Protein 5VG0 (pdb70)

Organism: Jonesia denitrificans (strain ATCC 14870 / DSM 20603 / BCRC 15368 / CIP 55.134 / JCM 11481 / NBRC 15587 / NCTC 10816 / Prevot 55134) (NCBI:txid471856)

Foldseek 3Di:
DKAWPVVHFQLNCQLVVNFPDHQPPSVVPVQPLKDFPDDQAQSNPPVNRCVSRDPVGPRDAAEDAQKDKIKMAHPDFAQFAWKFKAKQRHTQDIDGSPRGTDDRIDIDIHHRHDAAWIKMWIWTGHDPDRMIHITIHIYGYD/DKAWPVVHFQLNCQLVVNFPDHQPPSNVPVQPLKDFPDDDAQSNPPVVRCSSRDPVGPGDAAEDAQKDKIKMAHPDFAQFAKKWKDKQRHTQDIDGPPRHGDDRIDIDIGHRHDAAWIKIWIWTGHPPDRMTGITIHTYGYD

Secondary structure (DSSP, 8-state):
-EEEEETTPHHHHHHTT-SSS--GGGGG-GGG-EEETT--STTTT-GGGGGGG-TTS----EEE-SSEEEEEEESS---EEEEEEEETTEEEEEEE-TTPPPPSEEEEEE--PPSEEEEEEEEEEETTSSEEEEEEEEEEE-/-EEEEETTPHHHHHHTT-SSS--GGGGG-GGG-EEETT--STTTT-GGGGGGG-TTS----EEE-SSEEEEEEESS---EEEEEEEETTEEEEEEE-TTPPPPSEEEEEE--PPSEEEEEEEEEEETTSSEEEEEEEEEEE-

Nearest PDB structures (foldseek):
  5vg1-assembly2_B  TM=1.002E+00  e=7.130E-29  Jonesia denitrificans DSM 20603
  8rry-assembly1_A  TM=9.159E-01  e=6.021E-16  Serratia marcescens
  2ben-assembly2_B  TM=9.085E-01  e=2.263E-15  Serratia marcescens
  5l2v-assembly2_B  TM=8.842E-01  e=5.688E-14  Listeria monocytogenes 10403S
  2yox-assembly1_A  TM=8.668E-01  e=6.385E-12  Bacillus amyloliquefaciens

InterPro domains:
  IPR001223 Glycoside hydrolase family 18, catalytic domain [PF00704] (285-636)
  IPR001223 Glycoside hydrolase family 18, catalytic domain [PS51910] (284-651)
  IPR001579 Glycosyl hydrolase family 18, active site [PS01095] (418-426)
  IPR003610 Carbohydrate binding module family 5/12 [PF02839] (204-241)
  IPR003610 Carbohydrate binding module family 5/12 [SM00495] (202-247)
  IPR004302 Cellulose/chitin-binding protein, N-terminal [PF03067] (32-170)
  IPR011583 Chitinase II/V-like, catalytic domain [SM00636] (284-636)
  IPR014756 Immunoglobulin E-set [SSF81296] (32-173)
  IPR017853 Glycoside hydrolase superfamily [SSF51445] (282-645)
  IPR029070 Chitinase insertion domain superfamily [G3DSA:3.10.50.10] (559-620)
  IPR029070 Chitinase insertion domain superfamily [SSF54556] (548-607)
  IPR036573 Carbohydrate-binding module superfamily 5/12 [SSF51055] (195-250)
  IPR050314 Glycosyl hydrolase family 18 [PTHR11177] (283-640)

Structure (mmCIF, N/CA/C/O backbone):
data_5VG0
#
_entry.id   5VG0
#
_cell.length_a   32.040
_cell.length_b   75.560
_cell.length_c   120.360
_cell.angle_alpha   90.00
_cell.angle_beta   90.00
_cell.angle_gamma   90.00
#
_symmetry.space_group_name_H-M   'P 21 21 21'
#
loop_
_entity.id
_entity.type
_entity.pdbx_description
1 polymer Chitinase
2 non-polymer 'COPPER (II) ION'
3 non-polymer 'PEROXIDE ION'
4 water water
#
loop_
_atom_site.group_PDB
_atom_site.id
_atom_site.type_symbol
_atom_site.label_atom_id
_atom_site.label_alt_id
_atom_site.label_comp_id
_atom_site.label_asym_id
_atom_site.label_entity_id
_atom_site.label_seq_id
_atom_site.pdbx_PDB_ins_code
_atom_site.Cartn_x
_atom_site.Cartn_y
_atom_site.Cartn_z
_atom_site.occupancy
_atom_site.B_iso_or_equiv
_atom_site.auth_seq_id
_atom_site.auth_comp_id
_atom_site.auth_asym_id
_atom_site.auth_atom_id
_atom_site.pdbx_PDB_model_num
ATOM 1 N N . HIS A 1 1 ? -9.114 -16.655 16.538 1.00 11.05 32 HIS A N 1
ATOM 2 C CA . HIS A 1 1 ? -8.373 -16.889 15.302 1.00 9.92 32 HIS A CA 1
ATOM 3 C C . HIS A 1 1 ? -8.403 -15.651 14.429 1.00 9.00 32 HIS A C 1
ATOM 4 O O . HIS A 1 1 ? -9.443 -15.002 14.290 1.00 9.79 32 HIS A O 1
ATOM 18 N N . GLY A 1 2 ? -7.264 -15.320 13.840 1.00 8.84 33 GLY A N 1
ATOM 19 C CA . GLY A 1 2 ? -7.157 -14.156 12.981 1.00 9.17 33 GLY A CA 1
ATOM 20 C C . GLY A 1 2 ? -5.706 -13.884 12.682 1.00 8.32 33 GLY A C 1
ATOM 21 O O . GLY A 1 2 ? -4.805 -14.478 13.278 1.00 9.65 33 GLY A O 1
ATOM 26 N N . TRP A 1 3 ? -5.478 -12.981 11.739 1.00 7.92 34 TRP A N 1
ATOM 27 C CA . TRP A 1 3 ? -4.115 -12.665 11.324 1.00 8.10 34 TRP A CA 1
ATOM 28 C C . TRP A 1 3 ? -4.062 -11.254 10.746 1.00 7.78 34 TRP A C 1
ATOM 29 O O . TRP A 1 3 ? -5.084 -10.658 10.404 1.00 8.69 34 TRP A O 1
ATOM 52 N N . VAL A 1 4 ? -2.846 -10.741 10.626 1.00 7.63 35 VAL A N 1
ATOM 53 C CA . VAL A 1 4 ? -2.598 -9.410 10.091 1.00 7.94 35 VAL A CA 1
ATOM 54 C C . VAL A 1 4 ? -2.435 -9.504 8.583 1.00 7.83 35 VAL A C 1
ATOM 55 O O . VAL A 1 4 ? -1.555 -10.214 8.080 1.00 8.74 35 VAL A O 1
ATOM 69 N N . THR A 1 5 ? -3.271 -8.776 7.862 1.00 8.64 36 THR A N 1
ATOM 70 C CA . THR A 1 5 ? -3.279 -8.830 6.410 1.00 9.04 36 THR A CA 1
ATOM 71 C C . THR A 1 5 ? -2.534 -7.675 5.752 1.00 9.49 36 THR A C 1
ATOM 72 O O . THR A 1 5 ? -2.125 -7.812 4.602 1.00 11.46 36 THR A O 1
ATOM 85 N N . ASP A 1 6 ? -2.352 -6.547 6.430 1.00 9.66 37 ASP A N 1
ATOM 86 C CA A ASP A 1 6 ? -1.710 -5.388 5.836 0.80 10.67 37 ASP A CA 1
ATOM 87 C CA B ASP A 1 6 ? -1.746 -5.356 5.836 0.20 10.80 37 ASP A CA 1
ATOM 88 C C . ASP A 1 6 ? -1.085 -4.541 6.948 1.00 10.83 37 ASP A C 1
ATOM 89 O O . ASP A 1 6 ? -1.754 -4.171 7.885 1.00 12.37 37 ASP A O 1
ATOM 106 N N . PRO A 1 7 ? 0.231 -4.270 6.877 1.00 10.27 38 PRO A N 1
ATOM 107 C CA . PRO A 1 7 ? 1.201 -4.911 5.992 1.00 10.05 38 PRO A CA 1
ATOM 108 C C . PRO A 1 7 ? 1.160 -6.412 6.249 1.00 9.06 38 PRO A C 1
ATOM 109 O O . PRO A 1 7 ? 0.903 -6.844 7.367 1.00 10.42 38 PRO A O 1
ATOM 120 N N . PRO A 1 8 ? 1.398 -7.226 5.229 1.00 9.16 39 PRO A N 1
ATOM 121 C CA . PRO A 1 8 ? 1.165 -8.663 5.406 1.00 9.25 39 PRO A CA 1
ATOM 122 C C . PRO A 1 8 ? 2.121 -9.295 6.397 1.00 8.68 39 PRO A C 1
ATOM 123 O O . PRO A 1 8 ? 3.333 -9.087 6.352 1.00 10.19 39 PRO A O 1
ATOM 134 N N . SER A 1 9 ? 1.561 -10.119 7.275 1.00 7.64 40 SER A N 1
ATOM 135 C CA . SER A 1 9 ? 2.345 -10.955 8.157 1.00 7.24 40 SER A CA 1
ATOM 136 C C . SER A 1 9 ? 3.004 -12.100 7.382 1.00 6.94 40 SER A C 1
ATOM 137 O O . SER A 1 9 ? 2.641 -12.429 6.251 1.00 7.59 40 SER A O 1
ATOM 147 N N . ARG A 1 10 ? 3.959 -12.753 8.043 1.00 6.77 41 ARG A N 1
ATOM 148 C CA . ARG A 1 10 ? 4.597 -13.925 7.458 1.00 6.54 41 ARG A CA 1
ATOM 149 C C . ARG A 1 10 ? 3.559 -14.975 7.070 1.00 6.72 41 ARG A C 1
ATOM 150 O O . ARG A 1 10 ? 3.614 -15.526 5.966 1.00 7.90 41 ARG A O 1
ATOM 177 N N . GLN A 1 11 ? 2.588 -15.236 7.940 1.00 7.01 42 GLN A N 1
ATOM 178 C CA . GLN A 1 11 ? 1.574 -16.229 7.608 1.00 7.34 42 GLN A CA 1
ATOM 179 C C . GLN A 1 11 ? 0.694 -15.766 6.453 1.00 7.81 42 GLN A C 1
ATOM 180 O O . GLN A 1 11 ? 0.268 -16.589 5.641 1.00 8.49 42 GLN A O 1
ATOM 197 N N . ALA A 1 12 ? 0.396 -14.461 6.372 1.00 7.55 43 ALA A N 1
ATOM 198 C CA . ALA A 1 12 ? -0.373 -13.948 5.238 1.00 8.11 43 ALA A CA 1
ATOM 199 C C . ALA A 1 12 ? 0.346 -14.169 3.918 1.00 8.28 43 ALA A C 1
ATOM 200 O O . ALA A 1 12 ? -0.277 -14.526 2.912 1.00 9.68 43 ALA A O 1
ATOM 208 N N . LEU A 1 13 ? 1.658 -13.962 3.901 1.00 7.81 44 LEU A N 1
ATOM 209 C CA . LEU A 1 13 ? 2.432 -14.133 2.678 1.00 8.26 44 LEU A CA 1
ATOM 210 C C . LEU A 1 13 ? 2.461 -15.588 2.259 1.00 8.33 44 LEU A C 1
ATOM 211 O O . LEU A 1 13 ? 2.373 -15.902 1.066 1.00 10.36 44 LEU A O 1
ATOM 228 N N . CYS A 1 14 ? 2.575 -16.495 3.219 1.00 8.32 45 CYS A N 1
ATOM 229 C CA . CYS A 1 14 ? 2.478 -17.912 2.911 1.00 8.79 45 CYS A CA 1
ATOM 230 C C . CYS A 1 14 ? 1.115 -18.229 2.287 1.00 9.87 45 CYS A C 1
ATOM 231 O O . CYS A 1 14 ? 1.029 -18.915 1.263 1.00 11.24 45 CYS A O 1
ATOM 239 N N . ALA A 1 15 ? 0.037 -17.759 2.914 1.00 9.08 46 ALA A N 1
ATOM 240 C CA . ALA A 1 15 ? -1.314 -18.105 2.486 1.00 10.49 46 ALA A CA 1
ATOM 241 C C . ALA A 1 15 ? -1.657 -17.488 1.138 1.00 10.60 46 ALA A C 1
ATOM 242 O O . ALA A 1 15 ? -2.507 -18.015 0.417 1.00 12.64 46 ALA A O 1
ATOM 250 N N . SER A 1 16 ? -1.051 -16.372 0.789 1.00 10.81 47 SER A N 1
ATOM 251 C CA A SER A 1 16 ? -1.297 -15.694 -0.472 0.61 12.04 47 SER A CA 1
ATOM 252 C CA B SER A 1 16 ? -1.337 -15.734 -0.485 0.39 12.39 47 SER A CA 1
ATOM 253 C C . SER A 1 16 ? -0.406 -16.198 -1.595 1.00 12.68 47 SER A C 1
ATOM 254 O O . SER A 1 16 ? -0.523 -15.715 -2.724 1.00 15.50 47 SER A O 1
ATOM 269 N N . GLY A 1 17 ? 0.489 -17.141 -1.320 1.00 12.41 48 GLY A N 1
ATOM 270 C CA . GLY A 1 17 ? 1.397 -17.643 -2.333 1.00 13.83 48 GLY A CA 1
ATOM 271 C C . GLY A 1 17 ? 2.481 -16.666 -2.712 1.00 13.39 48 GLY A C 1
ATOM 272 O O . GLY A 1 17 ? 3.042 -16.761 -3.800 1.00 17.17 48 GLY A O 1
ATOM 277 N N . GLU A 1 18 ? 2.795 -15.723 -1.833 1.00 12.23 49 GLU A N 1
ATOM 278 C CA A GLU A 1 18 ? 3.779 -14.694 -2.125 0.68 13.01 49 GLU A CA 1
ATOM 279 C CA B GLU A 1 18 ? 3.784 -14.705 -2.143 0.32 14.23 49 GLU A CA 1
ATOM 280 C C . GLU A 1 18 ? 5.197 -15.102 -1.746 1.00 13.97 49 GLU A C 1
ATOM 281 O O . GLU A 1 18 ? 6.153 -14.489 -2.232 1.00 18.40 49 GLU A O 1
ATOM 304 N N . THR A 1 19 ? 5.369 -16.146 -0.957 1.00 11.83 50 THR A N 1
ATOM 305 C CA . THR A 1 19 ? 6.706 -16.637 -0.673 1.00 11.75 50 THR A CA 1
ATOM 306 C C . THR A 1 19 ? 7.180 -17.532 -1.808 1.00 13.14 50 THR A C 1
ATOM 307 O O . THR A 1 19 ? 6.384 -18.133 -2.525 1.00 16.22 50 THR A O 1
ATOM 320 N N . SER A 1 20 ? 8.488 -17.623 -1.947 1.00 12.93 51 SER A N 1
ATOM 321 C CA . SER A 1 20 ? 9.124 -18.462 -2.954 1.00 14.33 51 SER A CA 1
ATOM 322 C C . SER A 1 20 ? 9.473 -19.844 -2.431 1.00 16.68 51 SER A C 1
ATOM 323 O O . SER A 1 20 ? 10.124 -20.623 -3.126 1.00 22.78 51 SER A O 1
ATOM 333 N N . PHE A 1 21 ? 9.092 -20.146 -1.216 1.00 14.35 52 PHE A N 1
ATOM 334 C CA . PHE A 1 21 ? 9.327 -21.417 -0.575 1.00 14.57 52 PHE A CA 1
ATOM 335 C C . PHE A 1 21 ? 8.003 -21.908 -0.015 1.00 15.20 52 PHE A C 1
ATOM 336 O O . PHE A 1 21 ? 7.083 -21.127 0.248 1.00 15.23 52 PHE A O 1
ATOM 354 N N . ASP A 1 22 ? 7.910 -23.217 0.149 1.00 16.89 53 ASP A N 1
ATOM 355 C CA A ASP A 1 22 ? 6.715 -23.840 0.703 0.67 17.98 53 ASP A CA 1
ATOM 356 C CA B ASP A 1 22 ? 6.716 -23.831 0.706 0.33 18.17 53 ASP A CA 1
ATOM 357 C C . ASP A 1 22 ? 6.711 -23.630 2.212 1.00 17.00 53 ASP A C 1
ATOM 358 O O . ASP A 1 22 ? 7.689 -23.940 2.893 1.00 18.89 53 ASP A O 1
ATOM 375 N N . CYS A 1 23 ? 5.627 -23.083 2.726 1.00 13.90 54 CYS A N 1
ATOM 376 C CA . CYS A 1 23 ? 5.514 -22.876 4.160 1.00 13.32 54 CYS A CA 1
ATOM 377 C C . CYS A 1 23 ? 4.882 -24.046 4.887 1.00 13.76 54 CYS A C 1
ATOM 378 O O . CYS A 1 23 ? 4.861 -24.037 6.115 1.00 16.21 54 CYS A O 1
ATOM 386 N N . GLY A 1 24 ? 4.354 -25.034 4.176 1.00 14.41 55 GLY A N 1
ATOM 387 C CA . GLY A 1 24 ? 3.666 -26.114 4.835 1.00 14.56 55 GLY A CA 1
ATOM 388 C C . GLY A 1 24 ? 2.272 -25.752 5.303 1.00 13.51 55 GLY A C 1
ATOM 389 O O . GLY A 1 24 ? 1.560 -24.974 4.656 1.00 15.04 55 GLY A O 1
ATOM 394 N N . GLN A 1 25 ? 1.902 -26.300 6.458 1.00 14.31 56 GLN A N 1
ATOM 395 C CA A GLN A 1 25 ? 0.526 -26.251 6.953 0.45 14.69 56 GLN A CA 1
ATOM 396 C CA B GLN A 1 25 ? 0.508 -26.246 6.874 0.55 14.68 56 GLN A CA 1
ATOM 397 C C . GLN A 1 25 ? 0.015 -24.822 7.097 1.00 13.20 56 GLN A C 1
ATOM 398 O O . GLN A 1 25 ? -1.169 -24.551 6.871 1.00 13.94 56 GLN A O 1
ATOM 425 N N . ILE A 1 26 ? 0.884 -23.902 7.512 1.00 11.63 57 ILE A N 1
ATOM 426 C CA . ILE A 1 26 ? 0.431 -22.541 7.791 1.00 11.10 57 ILE A CA 1
ATOM 427 C C . ILE A 1 26 ? -0.228 -21.899 6.584 1.00 10.32 57 ILE A C 1
ATOM 428 O O . ILE A 1 26 ? -1.104 -21.047 6.732 1.00 11.38 57 ILE A O 1
ATOM 445 N N . SER A 1 27 ? 0.183 -22.277 5.376 1.00 10.31 58 SER A N 1
ATOM 446 C CA . SER A 1 27 ? -0.378 -21.660 4.187 1.00 10.58 58 SER A CA 1
ATOM 447 C C . SER A 1 27 ? -1.863 -21.903 4.063 1.00 10.87 58 SER A C 1
ATOM 448 O O . SER A 1 27 ? -2.545 -21.132 3.389 1.00 12.81 58 SER A O 1
ATOM 456 N N . TYR A 1 28 ? -2.374 -22.955 4.691 1.00 10.82 59 TYR A N 1
ATOM 457 C CA . TYR A 1 28 ? -3.781 -23.300 4.632 1.00 11.87 59 TYR A CA 1
ATOM 458 C C . TYR A 1 28 ? -4.587 -22.749 5.789 1.00 12.86 59 TYR A C 1
ATOM 459 O O . TYR A 1 28 ? -5.818 -22.830 5.750 1.00 14.43 59 TYR A O 1
ATOM 479 N N . GLU A 1 29 ? -3.942 -22.210 6.822 1.00 11.92 60 GLU A N 1
ATOM 480 C CA . GLU A 1 29 ? -4.659 -21.711 7.992 1.00 12.38 60 GLU A CA 1
ATOM 481 C C . GLU A 1 29 ? -3.859 -20.599 8.661 1.00 10.90 60 GLU A C 1
ATOM 482 O O . GLU A 1 29 ? -3.410 -20.718 9.810 1.00 11.27 60 GLU A O 1
ATOM 495 N N . PRO A 1 30 ? -3.707 -19.468 7.978 1.00 9.67 61 PRO A N 1
ATOM 496 C CA . PRO A 1 30 ? -2.935 -18.361 8.544 1.00 9.28 61 PRO A CA 1
ATOM 497 C C . PRO A 1 30 ? -3.503 -17.820 9.835 1.00 8.56 61 PRO A C 1
ATOM 498 O O . PRO A 1 30 ? -2.758 -17.190 10.587 1.00 9.10 61 PRO A O 1
ATOM 509 N N . GLN A 1 31 ? -4.787 -18.059 10.100 1.00 8.66 62 GLN A N 1
ATOM 510 C CA . GLN A 1 31 ? -5.485 -17.551 11.265 1.00 8.73 62 GLN A CA 1
ATOM 511 C C . GLN A 1 31 ? -5.129 -18.290 12.548 1.00 8.31 62 GLN A C 1
ATOM 512 O O . GLN A 1 31 ? -5.594 -17.877 13.610 1.00 9.72 62 GLN A O 1
ATOM 529 N N . SER A 1 32 ? -4.336 -19.366 12.476 1.00 8.74 63 SER A N 1
ATOM 530 C CA . SER A 1 32 ? -4.269 -20.343 13.554 1.00 9.25 63 SER A CA 1
ATOM 531 C C . SER A 1 32 ? -2.990 -20.296 14.383 1.00 8.76 63 SER A C 1
ATOM 532 O O . SER A 1 32 ? -2.705 -21.273 15.083 1.00 10.45 63 SER A O 1
ATOM 542 N N . VAL A 1 33 ? -2.231 -19.199 14.357 1.00 8.37 64 VAL A N 1
ATOM 543 C CA . VAL A 1 33 ? -0.959 -19.171 15.073 1.00 8.00 64 VAL A CA 1
ATOM 544 C C . VAL A 1 33 ? -1.213 -18.804 16.529 1.00 8.60 64 VAL A C 1
ATOM 545 O O . VAL A 1 33 ? -0.987 -17.675 16.971 1.00 9.61 64 VAL A O 1
ATOM 559 N N . GLU A 1 34 ? -1.676 -19.799 17.263 1.00 10.18 65 GLU A N 1
ATOM 560 C CA . GLU A 1 34 ? -2.124 -19.693 18.637 1.00 10.46 65 GLU A CA 1
ATOM 561 C C . GLU A 1 34 ? -1.116 -20.399 19.528 1.00 10.24 65 GLU A C 1
ATOM 562 O O . GLU A 1 34 ? -0.685 -21.513 19.222 1.00 12.59 65 GLU A O 1
ATOM 575 N N . ALA A 1 35 ? -0.752 -19.776 20.641 1.00 9.90 66 ALA A N 1
ATOM 576 C CA . ALA A 1 35 ? 0.163 -20.396 21.590 1.00 10.24 66 ALA A CA 1
ATOM 577 C C . ALA A 1 35 ? -0.028 -19.720 22.934 1.00 9.81 66 ALA A C 1
ATOM 578 O O . ALA A 1 35 ? -0.656 -18.667 23.023 1.00 10.19 66 ALA A O 1
ATOM 586 N N . PRO A 1 36 ? 0.527 -20.280 23.998 1.00 10.64 67 PRO A N 1
ATOM 587 C CA . PRO A 1 36 ? 0.357 -19.640 25.302 1.00 10.74 67 PRO A CA 1
ATOM 588 C C . PRO A 1 36 ? 0.877 -18.214 25.311 1.00 9.81 67 PRO A C 1
ATOM 589 O O . PRO A 1 36 ? 1.831 -17.860 24.616 1.00 10.69 67 PRO A O 1
ATOM 600 N N . LYS A 1 37 ? 0.247 -17.399 26.154 1.00 9.52 68 LYS A N 1
ATOM 601 C CA . LYS A 1 37 ? 0.674 -16.031 26.386 1.00 8.91 68 LYS A CA 1
ATOM 602 C C . LYS A 1 37 ? 2.125 -15.972 26.832 1.00 9.54 68 LYS A C 1
ATOM 603 O O . LYS A 1 37 ? 2.635 -16.871 27.504 1.00 10.52 68 LYS A O 1
ATOM 626 N N . GLY A 1 38 ? 2.790 -14.883 26.487 1.00 10.05 69 GLY A N 1
ATOM 627 C CA . GLY A 1 38 ? 4.089 -14.560 27.040 1.00 11.20 69 GLY A CA 1
ATOM 628 C C . GLY A 1 38 ? 5.263 -14.712 26.110 1.00 12.29 69 GLY A C 1
ATOM 629 O O . GLY A 1 38 ? 6.368 -14.343 26.507 1.00 14.65 69 GLY A O 1
ATOM 634 N N . ALA A 1 39 ? 5.084 -15.218 24.904 1.00 11.79 70 ALA A N 1
ATOM 635 C CA . ALA A 1 39 ? 6.201 -15.425 23.996 1.00 12.01 70 ALA A CA 1
ATOM 636 C C . ALA A 1 39 ? 6.479 -14.183 23.161 1.00 10.73 70 ALA A C 1
ATOM 637 O O . ALA A 1 39 ? 5.629 -13.317 22.996 1.00 11.56 70 ALA A O 1
ATOM 645 N N . THR A 1 40 ? 7.688 -14.113 22.609 1.00 12.18 71 THR A N 1
ATOM 646 C CA . THR A 1 40 ? 8.059 -13.015 21.717 1.00 13.54 71 THR A CA 1
ATOM 647 C C . THR A 1 40 ? 8.600 -13.526 20.393 1.00 13.37 71 THR A C 1
ATOM 648 O O . THR A 1 40 ? 9.379 -12.841 19.742 1.00 16.65 71 THR A O 1
ATOM 661 N N . THR A 1 41 ? 8.187 -14.712 19.976 1.00 12.12 72 THR A N 1
ATOM 662 C CA . THR A 1 41 ? 8.581 -15.283 18.700 1.00 11.31 72 THR A CA 1
ATOM 663 C C . THR A 1 41 ? 7.410 -15.240 17.725 1.00 9.85 72 THR A C 1
ATOM 664 O O . THR A 1 41 ? 6.244 -15.143 18.117 1.00 11.17 72 THR A O 1
ATOM 677 N N . CYS A 1 42 ? 7.744 -15.375 16.442 1.00 9.54 73 CYS A N 1
ATOM 678 C CA . CYS A 1 42 ? 6.759 -15.249 15.378 1.00 9.17 73 CYS A CA 1
ATOM 679 C C . CYS A 1 42 ? 5.771 -16.404 15.345 1.00 9.70 73 CYS A C 1
ATOM 680 O O . CYS A 1 42 ? 4.640 -16.223 14.884 1.00 11.21 73 CYS A O 1
ATOM 688 N N . SER A 1 43 ? 6.159 -17.589 15.814 1.00 9.68 74 SER A N 1
ATOM 689 C CA . SER A 1 43 ? 5.251 -18.726 15.916 1.00 10.66 74 SER A CA 1
ATOM 690 C C . SER A 1 43 ? 4.607 -18.841 17.286 1.00 10.82 74 SER A C 1
ATOM 691 O O . SER A 1 43 ? 3.772 -19.731 17.493 1.00 11.91 74 SER A O 1
ATOM 701 N N . GLY A 1 44 ? 5.022 -18.010 18.242 1.00 10.61 75 GLY A N 1
ATOM 702 C CA . GLY A 1 44 ? 4.623 -18.166 19.619 1.00 11.49 75 GLY A CA 1
ATOM 703 C C . GLY A 1 44 ? 5.143 -19.423 20.277 1.00 12.73 75 GLY A C 1
ATOM 704 O O . GLY A 1 44 ? 4.765 -19.706 21.419 1.00 15.31 75 GLY A O 1
ATOM 709 N N . GLY A 1 45 ? 5.989 -20.191 19.595 1.00 13.75 76 GLY A N 1
ATOM 710 C CA . GLY A 1 45 ? 6.363 -21.510 20.055 1.00 15.84 76 GLY A CA 1
ATOM 711 C C . GLY A 1 45 ? 5.421 -22.619 19.645 1.00 17.54 76 GLY A C 1
ATOM 712 O O . GLY A 1 45 ? 5.586 -23.753 20.114 1.00 21.30 76 GLY A O 1
ATOM 717 N N . ASN A 1 46 ? 4.442 -22.339 18.790 1.00 16.30 77 ASN A N 1
ATOM 718 C CA . ASN A 1 46 ? 3.589 -23.384 18.238 1.00 16.75 77 ASN A CA 1
ATOM 719 C C . ASN A 1 46 ? 4.409 -24.196 17.242 1.00 18.23 77 ASN A C 1
ATOM 720 O O . ASN A 1 46 ? 4.795 -23.694 16.186 1.00 17.84 77 ASN A O 1
ATOM 734 N N . GLU A 1 47 ? 4.692 -25.451 17.585 1.00 21.85 78 GLU A N 1
ATOM 735 C CA . GLU A 1 47 ? 5.657 -26.234 16.823 1.00 24.99 78 GLU A CA 1
ATOM 736 C C . GLU A 1 47 ? 5.184 -26.519 15.403 1.00 22.29 78 GLU A C 1
ATOM 737 O O . GLU A 1 47 ? 6.014 -26.739 14.514 1.00 23.65 78 GLU A O 1
ATOM 750 N N . ALA A 1 48 ? 3.873 -26.536 15.162 1.00 19.80 79 ALA A N 1
ATOM 751 C CA . ALA A 1 48 ? 3.369 -26.801 13.819 1.00 19.03 79 ALA A CA 1
ATOM 752 C C . ALA A 1 48 ? 3.785 -25.721 12.841 1.00 17.85 79 ALA A C 1
ATOM 753 O O . ALA A 1 48 ? 3.824 -25.971 11.629 1.00 19.47 79 ALA A O 1
ATOM 761 N N . PHE A 1 49 ? 4.099 -24.531 13.347 1.00 15.26 80 PHE A N 1
ATOM 762 C CA . PHE A 1 49 ? 4.350 -23.353 12.530 1.00 14.09 80 PHE A CA 1
ATOM 763 C C . PHE A 1 49 ? 5.759 -22.797 12.751 1.00 13.68 80 PHE A C 1
ATOM 764 O O . PHE A 1 49 ? 6.006 -21.599 12.584 1.00 14.00 80 PHE A O 1
ATOM 782 N N . ALA A 1 50 ? 6.716 -23.682 13.049 1.00 14.67 81 ALA A N 1
ATOM 783 C CA . ALA A 1 50 ? 8.088 -23.265 13.321 1.00 15.13 81 ALA A CA 1
ATOM 784 C C . ALA A 1 50 ? 8.732 -22.539 12.144 1.00 13.08 81 ALA A C 1
ATOM 785 O O . ALA A 1 50 ? 9.667 -21.763 12.353 1.00 13.17 81 ALA A O 1
ATOM 793 N N . ILE A 1 51 ? 8.270 -22.771 10.916 1.00 12.52 82 ILE A N 1
ATOM 794 C CA . ILE A 1 51 ? 8.840 -22.069 9.772 1.00 12.04 82 ILE A CA 1
ATOM 795 C C . ILE A 1 51 ? 8.758 -20.561 9.952 1.00 10.82 82 ILE A C 1
ATOM 796 O O . ILE A 1 51 ? 9.598 -19.823 9.429 1.00 11.14 82 ILE A O 1
ATOM 813 N N . LEU A 1 52 ? 7.741 -20.071 10.675 1.00 9.59 83 LEU A N 1
ATOM 814 C CA . LEU A 1 52 ? 7.578 -18.633 10.845 1.00 9.09 83 LEU A CA 1
ATOM 815 C C . LEU A 1 52 ? 8.721 -18.007 11.620 1.00 9.28 83 LEU A C 1
ATOM 816 O O . LEU A 1 52 ? 8.877 -16.785 11.573 1.00 10.63 83 LEU A O 1
ATOM 833 N N . ASP A 1 53 ? 9.494 -18.804 12.357 1.00 9.80 84 ASP A N 1
ATOM 834 C CA . ASP A 1 53 ? 10.642 -18.316 13.107 1.00 11.33 84 ASP A CA 1
ATOM 835 C C . ASP A 1 53 ? 11.943 -18.378 12.322 1.00 12.24 84 ASP A C 1
ATOM 836 O O . ASP A 1 53 ? 12.968 -17.934 12.838 1.00 14.86 84 ASP A O 1
ATOM 846 N N . ASP A 1 54 ? 11.937 -18.919 11.111 1.00 11.41 85 ASP A N 1
ATOM 847 C CA . ASP A 1 54 ? 13.169 -19.194 10.378 1.00 12.37 85 ASP A CA 1
ATOM 848 C C . ASP A 1 54 ? 13.566 -17.956 9.586 1.00 11.90 85 ASP A C 1
ATOM 849 O O . ASP A 1 54 ? 13.054 -17.709 8.490 1.00 13.24 85 ASP A O 1
ATOM 859 N N . ASN A 1 55 ? 14.508 -17.191 10.119 1.00 12.24 86 ASN A N 1
ATOM 860 C CA . ASN A 1 55 ? 14.954 -15.958 9.482 1.00 13.61 86 ASN A CA 1
ATOM 861 C C . ASN A 1 55 ? 15.903 -16.195 8.317 1.00 16.03 86 ASN A C 1
ATOM 862 O O . ASN A 1 55 ? 16.251 -15.235 7.625 1.00 20.05 86 ASN A O 1
ATOM 876 N N . SER A 1 56 ? 16.320 -17.430 8.069 1.00 15.25 87 SER A N 1
ATOM 877 C CA . SER A 1 56 ? 17.165 -17.713 6.918 1.00 16.71 87 SER A CA 1
ATOM 878 C C . SER A 1 56 ? 16.378 -17.740 5.618 1.00 15.71 87 SER A C 1
ATOM 879 O O . SER A 1 56 ? 16.976 -17.659 4.537 1.00 16.98 87 SER A O 1
ATOM 889 N N . LYS A 1 57 ? 15.057 -17.835 5.697 1.00 13.74 88 LYS A N 1
ATOM 890 C CA . LYS A 1 57 ? 14.243 -17.841 4.498 1.00 13.22 88 LYS A CA 1
ATOM 891 C C . LYS A 1 57 ? 14.174 -16.429 3.924 1.00 12.34 88 LYS A C 1
ATOM 892 O O . LYS A 1 57 ? 14.253 -15.442 4.666 1.00 13.22 88 LYS A O 1
ATOM 915 N N . PRO A 1 58 ? 13.985 -16.301 2.606 1.00 11.60 89 PRO A N 1
ATOM 916 C CA . PRO A 1 58 ? 13.879 -14.962 1.982 1.00 12.01 89 PRO A CA 1
ATOM 917 C C . PRO A 1 58 ? 12.477 -14.386 2.140 1.00 11.12 89 PRO A C 1
ATOM 918 O O . PRO A 1 58 ? 11.686 -14.299 1.197 1.00 13.40 89 PRO A O 1
ATOM 929 N N . TRP A 1 59 ? 12.152 -13.998 3.370 1.00 11.54 90 TRP A N 1
ATOM 930 C CA . TRP A 1 59 ? 10.852 -13.419 3.650 1.00 11.21 90 TRP A CA 1
ATOM 931 C C . TRP A 1 59 ? 10.725 -12.090 2.918 1.00 12.12 90 TRP A C 1
ATOM 932 O O . TRP A 1 59 ? 11.598 -11.230 3.055 1.00 14.19 90 TRP A O 1
ATOM 955 N N . PRO A 1 60 ? 9.644 -11.856 2.190 1.00 12.24 91 PRO A N 1
ATOM 956 C CA . PRO A 1 60 ? 9.447 -10.541 1.577 1.00 13.55 91 PRO A CA 1
ATOM 957 C C . PRO A 1 60 ? 9.224 -9.466 2.620 1.00 12.54 91 PRO A C 1
ATOM 958 O O . PRO A 1 60 ? 8.665 -9.708 3.680 1.00 13.71 91 PRO A O 1
ATOM 969 N N . THR A 1 61 ? 9.650 -8.260 2.297 1.00 12.51 92 THR A N 1
ATOM 970 C CA . THR A 1 61 ? 9.436 -7.118 3.169 1.00 12.92 92 THR A CA 1
ATOM 971 C C . THR A 1 61 ? 8.486 -6.134 2.508 1.00 13.13 92 THR A C 1
ATOM 972 O O . THR A 1 61 ? 8.395 -6.064 1.275 1.00 17.93 92 THR A O 1
ATOM 985 N N . THR A 1 62 ? 7.784 -5.370 3.335 1.00 10.78 93 THR A N 1
ATOM 986 C CA . THR A 1 62 ? 6.890 -4.326 2.866 1.00 10.51 93 THR A CA 1
ATOM 987 C C . THR A 1 62 ? 7.460 -2.971 3.248 1.00 10.04 93 THR A C 1
ATOM 988 O O . THR A 1 62 ? 7.844 -2.753 4.398 1.00 10.49 93 THR A O 1
ATOM 1001 N N . GLU A 1 63 ? 7.489 -2.057 2.291 1.00 10.73 94 GLU A N 1
ATOM 1002 C CA . GLU A 1 63 ? 7.933 -0.694 2.546 1.00 11.48 94 GLU A CA 1
ATOM 1003 C C . GLU A 1 63 ? 6.784 0.098 3.150 1.00 11.41 94 GLU A C 1
ATOM 1004 O O . GLU A 1 63 ? 5.678 0.139 2.592 1.00 14.03 94 GLU A O 1
ATOM 1017 N N . ILE A 1 64 ? 7.039 0.734 4.287 1.00 10.32 95 ILE A N 1
ATOM 1018 C CA . ILE A 1 64 ? 6.023 1.497 4.999 1.00 10.49 95 ILE A CA 1
ATOM 1019 C C . ILE A 1 64 ? 6.644 2.793 5.501 1.00 10.49 95 ILE A C 1
ATOM 1020 O O . ILE A 1 64 ? 7.859 2.975 5.490 1.00 11.97 95 ILE A O 1
ATOM 1037 N N . ALA A 1 65 ? 5.784 3.686 5.964 1.00 10.76 96 ALA A N 1
ATOM 1038 C CA . ALA A 1 65 ? 6.175 4.921 6.618 1.00 10.55 96 ALA A CA 1
ATOM 1039 C C . ALA A 1 65 ? 6.270 4.705 8.133 1.00 9.68 96 ALA A C 1
ATOM 1040 O O . ALA A 1 65 ? 5.920 3.648 8.655 1.00 11.63 96 ALA A O 1
ATOM 1048 N N . SER A 1 66 ? 6.724 5.733 8.859 1.00 9.39 97 SER A N 1
ATOM 1049 C CA . SER A 1 66 ? 6.912 5.618 10.303 1.00 9.25 97 SER A CA 1
ATOM 1050 C C . SER A 1 66 ? 5.604 5.638 11.070 1.00 8.77 97 SER A C 1
ATOM 1051 O O . SER A 1 66 ? 5.576 5.236 12.234 1.00 10.09 97 SER A O 1
ATOM 1061 N N . THR A 1 67 ? 4.534 6.119 10.446 1.00 9.15 98 THR A N 1
ATOM 1062 C CA . THR A 1 67 ? 3.168 5.960 10.931 1.00 9.94 98 THR A CA 1
ATOM 1063 C C . THR A 1 67 ? 2.435 5.136 9.883 1.00 10.22 98 THR A C 1
ATOM 1064 O O . THR A 1 67 ? 2.496 5.447 8.685 1.00 12.42 98 THR A O 1
ATOM 1077 N N . VAL A 1 68 ? 1.778 4.068 10.320 1.00 9.79 99 VAL A N 1
ATOM 1078 C CA . VAL A 1 68 ? 1.179 3.105 9.405 1.00 10.32 99 VAL A CA 1
ATOM 1079 C C . VAL A 1 68 ? -0.091 2.555 10.026 1.00 9.70 99 VAL A C 1
ATOM 1080 O O . VAL A 1 68 ? -0.161 2.350 11.239 1.00 10.97 99 VAL A O 1
ATOM 1094 N N . ASP A 1 69 ? -1.083 2.294 9.179 1.00 10.93 100 ASP A N 1
ATOM 1095 C CA . ASP A 1 69 ? -2.293 1.605 9.592 1.00 11.28 100 ASP A CA 1
ATOM 1096 C C . ASP A 1 69 ? -2.089 0.116 9.357 1.00 11.26 100 ASP A C 1
ATOM 1097 O O . ASP A 1 69 ? -1.728 -0.307 8.255 1.00 15.31 100 ASP A O 1
ATOM 1107 N N . LEU A 1 70 ? -2.353 -0.671 10.383 1.00 10.29 101 LEU A N 1
ATOM 1108 C CA . LEU A 1 70 ? -2.208 -2.115 10.357 1.00 10.42 101 LEU A CA 1
ATOM 1109 C C . LEU A 1 70 ? -3.588 -2.738 10.518 1.00 9.87 101 LEU A C 1
ATOM 1110 O O . LEU A 1 70 ? -4.334 -2.365 11.423 1.00 11.21 101 LEU A O 1
ATOM 1127 N N . THR A 1 71 ? -3.918 -3.687 9.652 1.00 9.65 102 THR A N 1
ATOM 1128 C CA . THR A 1 71 ? -5.250 -4.273 9.591 1.00 9.34 102 THR A CA 1
ATOM 1129 C C . THR A 1 71 ? -5.208 -5.763 9.893 1.00 8.97 102 THR A C 1
ATOM 1130 O O . THR A 1 71 ? -4.395 -6.504 9.326 1.00 10.33 102 THR A O 1
ATOM 1143 N N . TRP A 1 72 ? -6.094 -6.185 10.784 1.00 9.33 103 TRP A N 1
ATOM 1144 C CA . TRP A 1 72 ? -6.364 -7.578 11.098 1.00 9.20 103 TRP A CA 1
ATOM 1145 C C . TRP A 1 72 ? -7.635 -8.059 10.416 1.00 9.28 103 TRP A C 1
ATOM 1146 O O . TRP A 1 72 ? -8.605 -7.313 10.264 1.00 10.66 103 TRP A O 1
ATOM 1169 N N . LYS A 1 73 ? -7.635 -9.336 10.059 1.00 9.21 104 LYS A N 1
ATOM 1170 C CA . LYS A 1 73 ? -8.836 -10.083 9.713 1.00 9.53 104 LYS A CA 1
ATOM 1171 C C . LYS A 1 73 ? -9.018 -11.145 10.780 1.00 9.00 104 LYS A C 1
ATOM 1172 O O . LYS A 1 73 ? -8.137 -11.982 10.979 1.00 9.93 104 LYS A O 1
ATOM 1195 N N . LEU A 1 74 ? -10.141 -11.094 11.484 1.00 9.69 105 LEU A N 1
ATOM 1196 C CA . LEU A 1 74 ? -10.431 -12.063 12.528 1.00 10.42 105 LEU A CA 1
ATOM 1197 C C . LEU A 1 74 ? -11.516 -12.997 12.036 1.00 11.03 105 LEU A C 1
ATOM 1198 O O . LEU A 1 74 ? -12.576 -12.546 11.615 1.00 14.14 105 LEU A O 1
ATOM 1215 N N . THR A 1 75 ? -11.259 -14.288 12.079 1.00 11.28 106 THR A N 1
ATOM 1216 C CA . THR A 1 75 ? -12.300 -15.252 11.752 1.00 12.11 106 THR A CA 1
ATOM 1217 C C . THR A 1 75 ? -13.140 -15.609 12.959 1.00 12.25 106 THR A C 1
ATOM 1218 O O . THR A 1 75 ? -14.293 -15.997 12.798 1.00 14.27 106 THR A O 1
ATOM 1231 N N . ALA A 1 76 ? -12.603 -15.450 14.161 1.00 11.64 107 ALA A N 1
ATOM 1232 C CA . ALA A 1 76 ? -13.349 -15.726 15.379 1.00 13.13 107 ALA A CA 1
ATOM 1233 C C . ALA A 1 76 ? -12.933 -14.627 16.338 1.00 12.37 107 ALA A C 1
ATOM 1234 O O . ALA A 1 76 ? -11.828 -14.682 16.901 1.00 12.66 107 ALA A O 1
ATOM 1242 N N . PRO A 1 77 ? -13.764 -13.615 16.533 1.00 12.78 108 PRO A N 1
ATOM 1243 C CA . PRO A 1 77 ? -13.366 -12.428 17.317 1.00 13.44 108 PRO A CA 1
ATOM 1244 C C . PRO A 1 77 ? -13.528 -12.618 18.824 1.00 13.23 108 PRO A C 1
ATOM 1245 O O . PRO A 1 77 ? -14.471 -12.162 19.476 1.00 15.06 108 PRO A O 1
ATOM 1256 N N . HIS A 1 78 ? -12.559 -13.290 19.408 1.00 11.98 109 HIS A N 1
ATOM 1257 C CA . HIS A 1 78 ? -12.601 -13.590 20.834 1.00 11.69 109 HIS A CA 1
ATOM 1258 C C . HIS A 1 78 ? -12.546 -12.327 21.668 1.00 11.05 109 HIS A C 1
ATOM 1259 O O . HIS A 1 78 ? -11.900 -11.343 21.312 1.00 11.65 109 HIS A O 1
ATOM 1275 N N . ASN A 1 79 ? -13.178 -12.382 22.835 1.00 11.19 110 ASN A N 1
ATOM 1276 C CA . ASN A 1 79 ? -12.997 -11.318 23.806 1.00 12.03 110 ASN A CA 1
ATOM 1277 C C . ASN A 1 79 ? -11.511 -11.140 24.073 1.00 10.18 110 ASN A C 1
ATOM 1278 O O . ASN A 1 79 ? -10.769 -12.116 24.203 1.00 10.68 110 ASN A O 1
ATOM 1292 N N . THR A 1 80 ? -11.086 -9.886 24.120 1.00 9.43 111 THR A N 1
ATOM 1293 C CA . THR A 1 80 ? -9.678 -9.533 24.042 1.00 9.01 111 THR A CA 1
ATOM 1294 C C . THR A 1 80 ? -9.289 -8.660 25.220 1.00 9.23 111 THR A C 1
ATOM 1295 O O . THR A 1 80 ? -10.027 -7.753 25.612 1.00 10.29 111 THR A O 1
ATOM 1308 N N . SER A 1 81 ? -8.097 -8.916 25.756 1.00 8.66 112 SER A N 1
ATOM 1309 C CA . SER A 1 81 ? -7.512 -8.014 26.739 1.00 8.95 112 SER A CA 1
ATOM 1310 C C . SER A 1 81 ? -6.759 -6.919 26.002 1.00 8.85 112 SER A C 1
ATOM 1311 O O . SER A 1 81 ? -7.285 -5.821 25.828 1.00 11.69 112 SER A O 1
ATOM 1321 N N . THR A 1 82 ? -5.558 -7.202 25.521 1.00 9.40 113 THR A N 1
ATOM 1322 C CA . THR A 1 82 ? -4.750 -6.225 24.808 1.00 8.52 113 THR A CA 1
ATOM 1323 C C . THR A 1 82 ? -4.240 -6.773 23.484 1.00 8.23 113 THR A C 1
ATOM 1324 O O . THR A 1 82 ? -4.084 -7.977 23.290 1.00 9.81 113 THR A O 1
ATOM 1337 N N . TRP A 1 83 ? -3.947 -5.821 22.613 1.00 7.72 114 TRP A N 1
ATOM 1338 C CA . TRP A 1 83 ? -3.153 -6.014 21.409 1.00 7.90 114 TRP A CA 1
ATOM 1339 C C . TRP A 1 83 ? -1.809 -5.357 21.692 1.00 8.14 114 TRP A C 1
ATOM 1340 O O . TRP A 1 83 ? -1.752 -4.161 21.977 1.00 10.00 114 TRP A O 1
ATOM 1363 N N . GLU A 1 84 ? -0.736 -6.123 21.634 1.00 7.66 115 GLU A N 1
ATOM 1364 C CA . GLU A 1 84 ? 0.598 -5.623 21.921 1.00 7.81 115 GLU A CA 1
ATOM 1365 C C . GLU A 1 84 ? 1.431 -5.674 20.654 1.00 7.81 1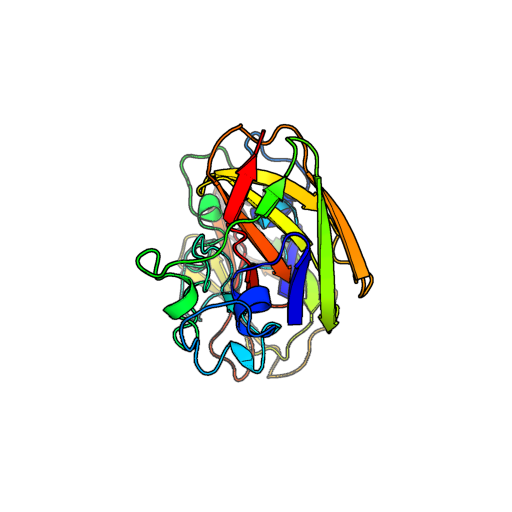15 GLU A C 1
ATOM 1366 O O . GLU A 1 84 ? 1.452 -6.685 19.961 1.00 10.50 115 GLU A O 1
ATOM 1379 N N . TYR A 1 85 ? 2.117 -4.586 20.364 1.00 7.29 116 TYR A N 1
ATOM 1380 C CA . TYR A 1 85 ? 2.983 -4.478 19.202 1.00 7.15 116 TYR A CA 1
ATOM 1381 C C . TYR A 1 85 ? 4.411 -4.255 19.648 1.00 7.09 116 TYR A C 1
ATOM 1382 O O . TYR A 1 85 ? 4.689 -3.296 20.369 1.00 8.55 116 TYR A O 1
ATOM 1402 N N . PHE A 1 86 ? 5.286 -5.144 19.218 1.00 7.58 117 PHE A N 1
ATOM 1403 C CA . PHE A 1 86 ? 6.708 -5.114 19.531 1.00 7.94 117 PHE A CA 1
ATOM 1404 C C . PHE A 1 86 ? 7.474 -4.764 18.268 1.00 7.97 117 PHE A C 1
ATOM 1405 O O . PHE A 1 86 ? 7.093 -5.167 17.170 1.00 9.38 117 PHE A O 1
ATOM 1423 N N . VAL A 1 87 ? 8.559 -4.018 18.412 1.00 8.04 118 VAL A N 1
ATOM 1424 C CA . VAL A 1 87 ? 9.479 -3.756 17.317 1.00 8.25 118 VAL A CA 1
ATOM 1425 C C . VAL A 1 87 ? 10.800 -4.397 17.703 1.00 8.54 118 VAL A C 1
ATOM 1426 O O . VAL A 1 87 ? 11.393 -4.043 18.725 1.00 9.68 118 VAL A O 1
ATOM 1440 N N . ASP A 1 88 ? 11.234 -5.375 16.920 1.00 8.71 119 ASP A N 1
ATOM 1441 C CA . ASP A 1 88 ? 12.467 -6.113 17.194 1.00 9.54 119 ASP A CA 1
ATOM 1442 C C . ASP A 1 88 ? 12.501 -6.626 18.634 1.00 11.28 119 ASP A C 1
ATOM 1443 O O . ASP A 1 88 ? 13.529 -6.585 19.301 1.00 13.49 119 ASP A O 1
ATOM 1453 N N . GLY A 1 89 ? 11.361 -7.097 19.134 1.00 10.97 120 GLY A N 1
ATOM 1454 C CA . GLY A 1 89 ? 11.296 -7.764 20.414 1.00 12.48 120 GLY A CA 1
ATOM 1455 C C . GLY A 1 89 ? 11.034 -6.876 21.603 1.00 13.55 120 GLY A C 1
ATOM 1456 O O . GLY A 1 89 ? 10.928 -7.398 22.723 1.00 16.23 120 GLY A O 1
ATOM 1461 N N . GLN A 1 90 ? 10.928 -5.560 21.413 1.00 12.43 121 GLN A N 1
ATOM 1462 C CA . GLN A 1 90 ? 10.685 -4.619 22.500 1.00 13.80 121 GLN A CA 1
ATOM 1463 C C . GLN A 1 90 ? 9.318 -3.983 22.329 1.00 11.27 121 GLN A C 1
ATOM 1464 O O . GLN A 1 90 ? 8.925 -3.586 21.232 1.00 11.31 121 GLN A O 1
ATOM 1481 N N . LEU A 1 91 ? 8.586 -3.897 23.422 1.00 10.62 122 LEU A N 1
ATOM 1482 C CA . LEU A 1 91 ? 7.219 -3.420 23.366 1.00 9.53 122 LEU A CA 1
ATOM 1483 C C . LEU A 1 91 ? 7.187 -1.968 22.912 1.00 9.47 122 LEU A C 1
ATOM 1484 O O . LEU A 1 91 ? 7.886 -1.111 23.456 1.00 12.63 122 LEU A O 1
ATOM 1501 N N . HIS A 1 92 ? 6.340 -1.697 21.930 1.00 8.59 123 HIS A N 1
ATOM 1502 C CA . HIS A 1 92 ? 6.241 -0.390 21.309 1.00 9.11 123 HIS A CA 1
ATOM 1503 C C . HIS A 1 92 ? 4.916 0.294 21.601 1.00 9.13 123 HIS A C 1
ATOM 1504 O O . HIS A 1 92 ? 4.899 1.455 22.007 1.00 11.32 123 HIS A O 1
ATOM 1520 N N . GLN A 1 93 ? 3.792 -0.399 21.422 1.00 8.70 124 GLN A N 1
ATOM 1521 C CA . GLN A 1 93 ? 2.466 0.153 21.668 1.00 9.05 124 GLN A CA 1
ATOM 1522 C C . GLN A 1 93 ? 1.533 -0.945 22.133 1.00 8.83 124 GLN A C 1
ATOM 1523 O O . GLN A 1 93 ? 1.645 -2.083 21.701 1.00 9.83 124 GLN A O 1
ATOM 1540 N N . THR A 1 94 ? 0.574 -0.561 22.974 1.00 8.95 125 THR A N 1
ATOM 1541 C CA . THR A 1 94 ? -0.461 -1.447 23.474 1.00 9.66 125 THR A CA 1
ATOM 1542 C C . THR A 1 94 ? -1.811 -0.800 23.218 1.00 9.88 125 THR A C 1
ATOM 1543 O O . THR A 1 94 ? -1.976 0.404 23.424 1.00 12.29 125 THR A O 1
ATOM 1556 N N . PHE A 1 95 ? -2.778 -1.591 22.789 1.00 9.00 126 PHE A N 1
ATOM 1557 C CA . PHE A 1 95 ? -4.168 -1.162 22.664 1.00 9.17 126 PHE A CA 1
ATOM 1558 C C . PHE A 1 95 ? -5.008 -2.029 23.578 1.00 9.66 126 PHE A C 1
ATOM 1559 O O . PHE A 1 95 ? -4.938 -3.255 23.511 1.00 11.52 126 PHE A O 1
ATOM 1577 N N . ASP A 1 96 ? -5.807 -1.397 24.424 1.00 10.46 127 ASP A N 1
ATOM 1578 C CA . ASP A 1 96 ? -6.628 -2.085 25.420 1.00 10.96 127 ASP A CA 1
ATOM 1579 C C . ASP A 1 96 ? -8.036 -2.257 24.865 1.00 10.72 127 ASP A C 1
ATOM 1580 O O . ASP A 1 96 ? -8.715 -1.273 24.563 1.00 12.95 127 ASP A O 1
ATOM 1590 N N . GLN A 1 97 ? -8.480 -3.498 24.727 1.00 10.36 128 GLN A N 1
ATOM 1591 C CA . GLN A 1 97 ? -9.836 -3.790 24.287 1.00 10.86 128 GLN A CA 1
ATOM 1592 C C . GLN A 1 97 ? -10.790 -3.984 25.454 1.00 11.85 128 GLN A C 1
ATOM 1593 O O . GLN A 1 97 ? -11.996 -4.172 25.246 1.00 13.52 128 GLN A O 1
ATOM 1610 N N . LYS A 1 98 ? -10.278 -3.951 26.678 1.00 12.22 129 LYS A N 1
ATOM 1611 C CA . LYS A 1 98 ? -11.112 -3.904 27.873 1.00 14.05 129 LYS A CA 1
ATOM 1612 C C . LYS A 1 98 ? -11.961 -5.160 28.048 1.00 13.44 129 LYS A C 1
ATOM 1613 O O . LYS A 1 98 ? -13.036 -5.115 28.654 1.00 15.48 129 LYS A O 1
ATOM 1636 N N . GLY A 1 99 ? -11.482 -6.297 27.563 1.00 12.94 130 GLY A N 1
ATOM 1637 C CA . GLY A 1 99 ? -12.209 -7.537 27.668 1.00 13.75 130 GLY A CA 1
ATOM 1638 C C . GLY A 1 99 ? -13.360 -7.692 26.709 1.00 14.44 130 GLY A C 1
ATOM 1639 O O . GLY A 1 99 ? -14.124 -8.658 26.841 1.00 16.66 130 GLY A O 1
ATOM 1644 N N . GLN A 1 100 ? -13.507 -6.780 25.757 1.00 14.09 131 GLN A N 1
ATOM 1645 C CA . GLN A 1 100 ? -14.617 -6.770 24.826 1.00 14.67 131 GLN A CA 1
ATOM 1646 C C . GLN A 1 100 ? -14.274 -7.526 23.550 1.00 12.96 131 GLN A C 1
ATOM 1647 O O . GLN A 1 100 ? -13.130 -7.844 23.257 1.00 12.39 131 GLN A O 1
ATOM 1664 N N . GLN A 1 101 ? -15.302 -7.791 22.784 1.00 14.70 132 GLN A N 1
ATOM 1665 C CA . GLN A 1 101 ? -15.174 -8.412 21.476 1.00 14.71 132 GLN A CA 1
ATOM 1666 C C . GLN A 1 101 ? -14.765 -7.362 20.447 1.00 14.05 132 GLN A C 1
ATOM 1667 O O . GLN A 1 101 ? -15.394 -6.301 20.364 1.00 16.15 132 GLN A O 1
ATOM 1684 N N . PRO A 1 102 ? -13.742 -7.620 19.647 1.00 13.30 133 PRO A N 1
ATOM 1685 C CA . PRO A 1 102 ? -13.361 -6.687 18.600 1.00 13.57 133 PRO A CA 1
ATOM 1686 C C . PRO A 1 102 ? -14.192 -6.905 17.352 1.00 12.48 133 PRO A C 1
ATOM 1687 O O . PRO A 1 102 ? -14.785 -7.977 17.169 1.00 12.67 133 PRO A O 1
ATOM 1698 N N . PRO A 1 103 ? -14.220 -5.930 16.454 1.00 12.77 134 PRO A N 1
ATOM 1699 C CA . PRO A 1 103 ? -14.761 -6.174 15.120 1.00 12.65 134 PRO A CA 1
ATOM 1700 C C . PRO A 1 103 ? -13.881 -7.160 14.369 1.00 12.44 134 PRO A C 1
ATOM 1701 O O . PRO A 1 103 ? -12.701 -7.314 14.661 1.00 13.80 134 PRO A O 1
ATOM 1712 N N . THR A 1 104 ? -14.478 -7.836 13.385 1.00 11.69 135 THR A N 1
ATOM 1713 C CA . THR A 1 104 ? -13.721 -8.807 12.596 1.00 12.18 135 THR A CA 1
ATOM 1714 C C . THR A 1 104 ? -12.793 -8.157 11.579 1.00 11.61 135 THR A C 1
ATOM 1715 O O . THR A 1 104 ? -11.885 -8.822 11.076 1.00 12.97 135 THR A O 1
ATOM 1728 N N . SER A 1 105 ? -12.984 -6.879 11.276 1.00 10.72 136 SER A N 1
ATOM 1729 C CA . SER A 1 105 ? -12.005 -6.091 10.544 1.00 11.94 136 SER A CA 1
ATOM 1730 C C . SER A 1 105 ? -11.577 -4.969 11.471 1.00 11.61 136 SER A C 1
ATOM 1731 O O . SER A 1 105 ? -12.407 -4.157 11.875 1.00 13.26 136 SER A O 1
ATOM 1741 N N . LEU A 1 106 ? -10.302 -4.947 11.836 1.00 11.05 137 LEU A N 1
ATOM 1742 C CA . LEU A 1 106 ? -9.788 -4.050 12.867 1.00 11.46 137 LEU A CA 1
ATOM 1743 C C . LEU A 1 106 ? -8.521 -3.396 12.358 1.00 10.83 137 LEU A C 1
ATOM 1744 O O . LEU A 1 106 ? -7.624 -4.088 11.878 1.00 12.36 137 LEU A O 1
ATOM 1761 N N . THR A 1 107 ? -8.442 -2.073 12.477 1.00 9.64 138 THR A N 1
ATOM 1762 C CA . THR A 1 107 ? -7.259 -1.330 12.078 1.00 9.64 138 THR A CA 1
ATOM 1763 C C . THR A 1 107 ? -6.708 -0.568 13.273 1.00 9.92 138 THR A C 1
ATOM 1764 O O . THR A 1 107 ? -7.453 0.119 13.972 1.00 12.65 138 THR A O 1
ATOM 1777 N N . HIS A 1 108 ? -5.402 -0.678 13.482 1.00 8.76 139 HIS A N 1
ATOM 1778 C CA . HIS A 1 108 ? -4.672 0.086 14.476 1.00 8.91 139 HIS A CA 1
ATOM 1779 C C . HIS A 1 108 ? -3.621 0.932 13.780 1.00 9.36 139 HIS A C 1
ATOM 1780 O O . HIS A 1 108 ? -2.989 0.485 12.832 1.00 11.78 139 HIS A O 1
ATOM 1796 N N . THR A 1 109 ? -3.412 2.132 14.278 1.00 9.11 140 THR A N 1
ATOM 1797 C CA . THR A 1 109 ? -2.376 3.009 13.760 1.00 9.57 140 THR A CA 1
ATOM 1798 C C . THR A 1 109 ? -1.161 2.952 14.668 1.00 8.86 140 THR A C 1
ATOM 1799 O O . THR A 1 109 ? -1.239 3.316 15.843 1.00 10.55 140 THR A O 1
ATOM 1812 N N . LEU A 1 110 ? -0.044 2.503 14.117 1.00 8.87 141 LEU A N 1
ATOM 1813 C CA . LEU A 1 110 ? 1.236 2.533 14.810 1.00 9.13 141 LEU A CA 1
ATOM 1814 C C . LEU A 1 110 ? 1.965 3.799 14.391 1.00 9.14 141 LEU A C 1
ATOM 1815 O O . LEU A 1 110 ? 1.902 4.212 13.227 1.00 10.92 141 LEU A O 1
ATOM 1832 N N . THR A 1 111 ? 2.649 4.429 15.346 1.00 8.92 142 THR A N 1
ATOM 1833 C CA . THR A 1 111 ? 3.394 5.652 15.074 1.00 9.08 142 THR A CA 1
ATOM 1834 C C . THR A 1 111 ? 4.812 5.521 15.614 1.00 9.02 142 THR A C 1
ATOM 1835 O O . THR A 1 111 ? 5.115 4.645 16.424 1.00 10.10 142 THR A O 1
ATOM 1848 N N . ASP A 1 112 ? 5.690 6.410 15.160 1.00 8.36 143 ASP A N 1
ATOM 1849 C CA . ASP A 1 112 ? 7.050 6.487 15.693 1.00 8.37 143 ASP A CA 1
ATOM 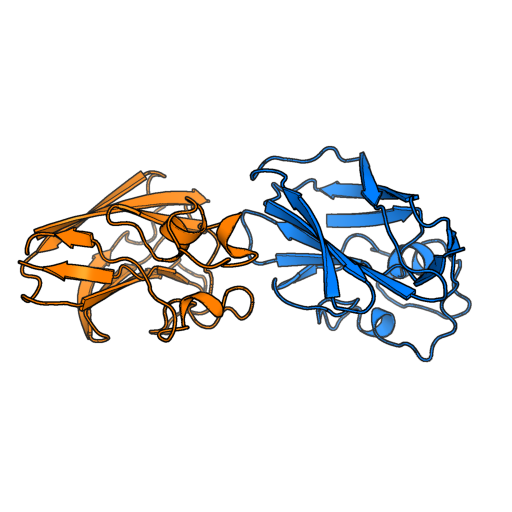1850 C C . ASP A 1 112 ? 7.797 5.171 15.504 1.00 8.72 143 ASP A C 1
ATOM 1851 O O . ASP A 1 112 ? 8.576 4.756 16.361 1.00 10.01 143 ASP A O 1
ATOM 1861 N N . LEU A 1 113 ? 7.601 4.532 14.357 1.00 9.48 144 LEU A N 1
ATOM 1862 C CA . LEU A 1 113 ? 8.401 3.354 14.039 1.00 9.54 144 LEU A CA 1
ATOM 1863 C C . LEU A 1 113 ? 9.797 3.781 13.585 1.00 10.39 144 LEU A C 1
ATOM 1864 O O . LEU A 1 113 ? 9.934 4.736 12.823 1.00 11.43 144 LEU A O 1
ATOM 1881 N N . PRO A 1 114 ? 10.839 3.095 14.043 1.00 10.52 145 PRO A N 1
ATOM 1882 C CA . PRO A 1 114 ? 12.198 3.466 13.648 1.00 11.12 145 PRO A CA 1
ATOM 1883 C C . PRO A 1 114 ? 12.437 3.164 12.181 1.00 10.67 145 PRO A C 1
ATOM 1884 O O . PRO A 1 114 ? 11.908 2.201 11.626 1.00 11.74 145 PRO A O 1
ATOM 1895 N N . THR A 1 115 ? 13.270 3.985 11.552 1.00 11.57 146 THR A N 1
ATOM 1896 C CA . THR A 1 115 ? 13.566 3.769 10.142 1.00 11.94 146 THR A CA 1
ATOM 1897 C C . THR A 1 115 ? 14.472 2.556 9.958 1.00 11.46 146 THR A C 1
ATOM 1898 O O . THR A 1 115 ? 15.170 2.122 10.878 1.00 12.61 146 THR A O 1
ATOM 1911 N N . GLY A 1 116 ? 14.462 2.026 8.741 1.00 11.88 147 GLY A N 1
ATOM 1912 C CA . GLY A 1 116 ? 15.259 0.864 8.398 1.00 12.17 147 GLY A CA 1
ATOM 1913 C C . GLY A 1 116 ? 14.454 -0.416 8.448 1.00 10.99 147 GLY A C 1
ATOM 1914 O O . GLY A 1 116 ? 13.229 -0.426 8.490 1.00 11.61 147 GLY A O 1
ATOM 1919 N N . GLU A 1 117 ? 15.176 -1.522 8.439 1.00 10.73 148 GLU A N 1
ATOM 1920 C CA A GLU A 1 117 ? 14.581 -2.853 8.414 0.60 10.92 148 GLU A CA 1
ATOM 1921 C CA B GLU A 1 117 ? 14.567 -2.843 8.413 0.40 10.71 148 GLU A CA 1
ATOM 1922 C C . GLU A 1 117 ? 14.258 -3.298 9.834 1.00 9.41 148 GLU A C 1
ATOM 1923 O O . GLU A 1 117 ? 15.132 -3.294 10.703 1.00 10.94 148 GLU A O 1
ATOM 1946 N N . HIS A 1 118 ? 13.012 -3.710 10.058 1.00 8.79 149 HIS A N 1
ATOM 1947 C CA . HIS A 1 118 ? 12.567 -4.156 11.372 1.00 9.16 149 HIS A CA 1
ATOM 1948 C C . HIS A 1 118 ? 11.542 -5.258 11.217 1.00 8.43 149 HIS A C 1
ATOM 1949 O O . HIS A 1 118 ? 10.937 -5.430 10.162 1.00 10.22 149 HIS A O 1
ATOM 1967 N N . THR A 1 119 ? 11.341 -5.984 12.298 1.00 8.54 150 THR A N 1
ATOM 1968 C CA . THR A 1 119 ? 10.266 -6.964 12.379 1.00 8.89 150 THR A CA 1
ATOM 1969 C C . THR A 1 119 ? 9.311 -6.532 13.482 1.00 8.69 150 THR A C 1
ATOM 1970 O O . THR A 1 119 ? 9.729 -6.357 14.632 1.00 10.09 150 THR A O 1
ATOM 1983 N N . ILE A 1 120 ? 8.056 -6.334 13.125 1.00 7.82 151 ILE A N 1
ATOM 1984 C CA . ILE A 1 120 ? 7.007 -6.030 14.093 1.00 7.53 151 ILE A CA 1
ATOM 1985 C C . ILE A 1 120 ? 6.361 -7.341 14.501 1.00 7.43 151 ILE A C 1
ATOM 1986 O O . ILE A 1 120 ? 5.979 -8.130 13.636 1.00 9.49 151 ILE A O 1
ATOM 2003 N N . LEU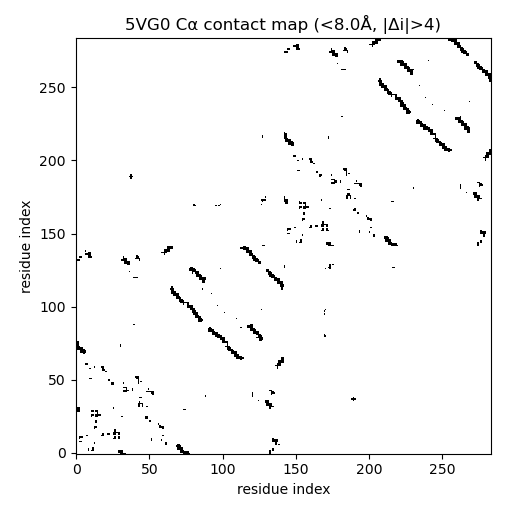 A 1 121 ? 6.235 -7.589 15.801 1.00 7.61 152 LEU A N 1
ATOM 2004 C CA . LEU A 1 121 ? 5.443 -8.701 16.311 1.00 7.56 152 LEU A CA 1
ATOM 2005 C C . LEU A 1 121 ? 4.164 -8.140 16.907 1.00 7.60 152 LEU A C 1
ATOM 2006 O O . LEU A 1 121 ? 4.213 -7.273 17.786 1.00 9.45 152 LEU A O 1
ATOM 2023 N N . ALA A 1 122 ? 3.044 -8.629 16.414 1.00 7.55 153 ALA A N 1
ATOM 2024 C CA . ALA A 1 122 ? 1.737 -8.326 16.965 1.00 8.11 153 ALA A CA 1
ATOM 2025 C C . ALA A 1 122 ? 1.290 -9.530 17.769 1.00 7.75 153 ALA A C 1
ATOM 2026 O O . ALA A 1 122 ? 1.235 -10.637 17.248 1.00 10.27 153 ALA A O 1
ATOM 2034 N N . ARG A 1 123 ? 0.971 -9.298 19.035 1.00 7.48 154 ARG A N 1
ATOM 2035 C CA . ARG A 1 123 ? 0.523 -10.329 19.957 1.00 8.09 154 ARG A CA 1
ATOM 2036 C C . ARG A 1 123 ? -0.892 -9.973 20.392 1.00 7.97 154 ARG A C 1
ATOM 2037 O O . ARG A 1 123 ? -1.106 -8.940 21.028 1.00 9.33 154 ARG A O 1
ATOM 2064 N N . TRP A 1 124 ? -1.836 -10.818 20.031 1.00 7.28 155 TRP A N 1
ATOM 2065 C CA . TRP A 1 124 ? -3.251 -10.634 20.352 1.00 7.54 155 TRP A CA 1
ATOM 2066 C C . TRP A 1 124 ? -3.575 -11.517 21.550 1.00 7.16 155 TRP A C 1
ATOM 2067 O O . TRP A 1 124 ? -3.582 -12.744 21.435 1.00 8.80 155 TRP A O 1
ATOM 2090 N N . ASN A 1 125 ? -3.834 -10.902 22.701 1.00 7.70 156 ASN A N 1
ATOM 2091 C CA . ASN A 1 125 ? -4.098 -11.635 23.932 1.00 8.34 156 ASN A CA 1
ATOM 2092 C C . ASN A 1 125 ? -5.597 -11.845 24.122 1.00 8.33 156 ASN A C 1
ATOM 2093 O O . ASN A 1 125 ? -6.378 -10.890 24.148 1.00 9.68 156 ASN A O 1
ATOM 2107 N N . VAL A 1 126 ? -5.996 -13.089 24.274 1.00 8.80 157 VAL A N 1
ATOM 2108 C CA . VAL A 1 126 ? -7.394 -13.448 24.461 1.00 9.31 157 VAL A CA 1
ATOM 2109 C C . VAL A 1 126 ? -7.722 -13.365 25.952 1.00 10.07 157 VAL A C 1
ATOM 2110 O O . VAL A 1 126 ? -6.968 -13.857 26.790 1.00 11.49 157 VAL A O 1
ATOM 2124 N N . SER A 1 127 ? -8.844 -12.737 26.302 1.00 9.82 158 SER A N 1
ATOM 2125 C CA . SER A 1 127 ? -9.093 -12.399 27.701 1.00 10.46 158 SER A CA 1
ATOM 2126 C C . SER A 1 127 ? -9.580 -13.563 28.541 1.00 10.73 158 SER A C 1
ATOM 2127 O O . SER A 1 127 ? -9.462 -13.504 29.767 1.00 14.13 158 SER A O 1
ATOM 2137 N N . ASN A 1 128 ? -10.118 -14.611 27.922 1.00 11.07 159 ASN A N 1
ATOM 2138 C CA . ASN A 1 128 ? -10.737 -15.717 28.647 1.00 12.73 159 ASN A CA 1
ATOM 2139 C C . ASN A 1 128 ? -10.076 -17.064 28.381 1.00 12.14 159 ASN A C 1
ATOM 2140 O O . ASN A 1 128 ? -10.638 -18.104 28.753 1.00 14.58 159 ASN A O 1
ATOM 2151 N N . THR A 1 129 ? -8.915 -17.080 27.755 1.00 11.62 160 THR A N 1
ATOM 2152 C CA . THR A 1 129 ? -8.099 -18.279 27.649 1.00 10.97 160 THR A CA 1
ATOM 2153 C C . THR A 1 129 ? -6.678 -17.882 27.996 1.00 10.34 160 THR A C 1
ATOM 2154 O O . THR A 1 129 ? -6.394 -16.704 28.205 1.00 10.82 160 THR A O 1
ATOM 2167 N N . ASN A 1 130 ? -5.773 -18.858 28.036 1.00 10.23 161 ASN A N 1
ATOM 2168 C CA . ASN A 1 130 ? -4.366 -18.558 28.253 1.00 10.51 161 ASN A CA 1
ATOM 2169 C C . ASN A 1 130 ? -3.582 -18.398 26.962 1.00 10.28 161 ASN A C 1
ATOM 2170 O O . ASN A 1 130 ? -2.349 -18.445 26.995 1.00 12.67 161 ASN A O 1
ATOM 2184 N N . ASN A 1 131 ? -4.255 -18.195 25.845 1.00 10.43 162 ASN A N 1
ATOM 2185 C CA . ASN A 1 131 ? -3.571 -18.117 24.564 1.00 11.33 162 ASN A CA 1
ATOM 2186 C C . ASN A 1 131 ? -3.519 -16.711 23.998 1.00 9.34 162 ASN A C 1
ATOM 2187 O O . ASN A 1 131 ? -4.299 -15.822 24.337 1.00 9.67 162 ASN A O 1
ATOM 2201 N N . ALA A 1 132 ? -2.562 -16.556 23.105 1.00 9.16 163 ALA A N 1
ATOM 2202 C CA . ALA A 1 132 ? -2.410 -15.383 22.271 1.00 8.58 163 ALA A CA 1
ATOM 2203 C C . ALA A 1 132 ? -2.176 -15.844 20.840 1.00 8.22 163 ALA A C 1
ATOM 2204 O O . ALA A 1 132 ? -1.830 -16.998 20.580 1.00 9.86 163 ALA A O 1
ATOM 2212 N N . PHE A 1 133 ? -2.361 -14.916 19.909 1.00 7.49 164 PHE A N 1
ATOM 2213 C CA . PHE A 1 133 ? -2.066 -15.128 18.506 1.00 7.28 164 PHE A CA 1
ATOM 2214 C C . PHE A 1 133 ? -0.882 -14.260 18.116 1.00 7.68 164 PHE A C 1
ATOM 2215 O O . PHE A 1 133 ? -0.773 -13.112 18.536 1.00 10.10 164 PHE A O 1
ATOM 2233 N N . TYR A 1 134 ? 0.007 -14.816 17.300 1.00 7.05 165 TYR A N 1
ATOM 2234 C CA . TYR A 1 134 ? 1.326 -14.251 17.047 1.00 7.03 165 TYR A CA 1
ATOM 2235 C C . TYR A 1 134 ? 1.492 -13.978 15.558 1.00 6.79 165 TYR A C 1
ATOM 2236 O O . TYR A 1 134 ? 1.379 -14.890 14.743 1.00 8.22 165 TYR A O 1
ATOM 2256 N N . ASN A 1 135 ? 1.813 -12.730 15.216 1.00 6.97 166 ASN A N 1
ATOM 2257 C CA . ASN A 1 135 ? 1.969 -12.308 13.828 1.00 7.15 166 ASN A CA 1
ATOM 2258 C C . ASN A 1 135 ? 3.209 -11.439 13.676 1.00 7.46 166 ASN A C 1
ATOM 2259 O O . ASN A 1 135 ? 3.255 -10.337 14.234 1.00 9.08 166 ASN A O 1
ATOM 2273 N N . CYS A 1 136 ? 4.181 -11.892 12.892 1.00 6.93 167 CYS A N 1
ATOM 2274 C CA . CYS A 1 136 ? 5.334 -11.074 12.537 1.00 6.96 167 CYS A CA 1
ATOM 2275 C C . CYS A 1 136 ? 5.157 -10.438 11.171 1.00 6.74 167 CYS A C 1
ATOM 2276 O O . CYS A 1 136 ? 4.725 -11.096 10.226 1.00 7.85 167 CYS A O 1
ATOM 2284 N N . MET A 1 137 ? 5.579 -9.185 11.064 1.00 6.89 168 MET A N 1
ATOM 2285 C CA A MET A 1 137 ? 5.560 -8.420 9.822 0.77 7.17 168 MET A CA 1
ATOM 2286 C CA B MET A 1 137 ? 5.571 -8.430 9.817 0.23 8.39 168 MET A CA 1
ATOM 2287 C C . MET A 1 137 ? 6.965 -7.880 9.591 1.00 8.00 168 MET A C 1
ATOM 2288 O O . MET A 1 137 ? 7.499 -7.148 10.429 1.00 9.67 168 MET A O 1
ATOM 2315 N N . ASP A 1 138 ? 7.548 -8.219 8.464 1.00 7.31 169 ASP A N 1
ATOM 2316 C CA . ASP A 1 138 ? 8.861 -7.716 8.068 1.00 8.01 169 ASP A CA 1
ATOM 2317 C C . ASP A 1 138 ? 8.668 -6.456 7.246 1.00 7.74 169 ASP A C 1
ATOM 2318 O O . ASP A 1 138 ? 8.004 -6.488 6.208 1.00 9.21 169 ASP A O 1
ATOM 2328 N N . VAL A 1 139 ? 9.248 -5.353 7.716 1.00 8.28 170 VAL A N 1
ATOM 2329 C CA . VAL A 1 139 ? 8.998 -4.053 7.126 1.00 8.85 170 VAL A CA 1
ATOM 2330 C C . VAL A 1 139 ? 10.306 -3.314 6.924 1.00 8.90 170 VAL A C 1
ATOM 2331 O O . VAL A 1 139 ? 11.315 -3.579 7.575 1.00 10.12 170 VAL A O 1
ATOM 2345 N N . VAL A 1 140 ? 10.277 -2.374 5.991 1.00 8.99 171 VAL A N 1
ATOM 2346 C CA . VAL A 1 140 ? 11.340 -1.399 5.819 1.00 9.91 171 VAL A CA 1
ATOM 2347 C C . VAL A 1 140 ? 10.681 -0.039 5.949 1.00 9.93 171 VAL A C 1
ATOM 2348 O O . VAL A 1 140 ? 9.800 0.306 5.155 1.00 11.43 171 VAL A O 1
ATOM 2362 N N . VAL A 1 141 ? 11.087 0.716 6.958 1.00 9.99 172 VAL A N 1
ATOM 2363 C CA . VAL A 1 141 ? 10.477 1.992 7.293 1.00 10.98 172 VAL A CA 1
ATOM 2364 C C . VAL A 1 141 ? 11.337 3.105 6.713 1.00 11.49 172 VAL A C 1
ATOM 2365 O O . VAL A 1 141 ? 12.555 3.120 6.903 1.00 12.42 172 VAL A O 1
ATOM 2379 N N . SER A 1 142 ? 10.705 4.055 6.036 1.00 13.50 173 SER A N 1
ATOM 2380 C CA . SER A 1 142 ? 11.417 5.246 5.593 1.00 15.53 173 SER A CA 1
ATOM 2381 C C . SER A 1 142 ? 10.549 6.473 5.756 1.00 17.01 173 SER A C 1
ATOM 2382 O O . SER A 1 142 ? 11.063 7.585 5.759 1.00 19.42 173 SER A O 1
ATOM 2393 N N . HIS B 1 1 ? -11.275 -18.531 34.273 1.00 11.22 32 HIS B N 1
ATOM 2394 C CA . HIS B 1 1 ? -10.673 -17.226 34.517 1.00 9.53 32 HIS B CA 1
ATOM 2395 C C . HIS B 1 1 ? -11.429 -16.478 35.604 1.00 9.52 32 HIS B C 1
ATOM 2396 O O . HIS B 1 1 ? -12.652 -16.459 35.625 1.00 10.94 32 HIS B O 1
ATOM 2410 N N . GLY B 1 2 ? -10.677 -15.885 36.521 1.00 9.25 33 GLY B N 1
ATOM 2411 C CA . GLY B 1 2 ? -11.246 -15.158 37.638 1.00 9.47 33 GLY B CA 1
ATOM 2412 C C . GLY B 1 2 ? -10.155 -14.759 38.601 1.00 8.79 33 GLY B C 1
ATOM 2413 O O . GLY B 1 2 ? -9.021 -15.209 38.507 1.00 9.33 33 GLY B O 1
ATOM 2418 N N . TRP B 1 3 ? -10.517 -13.901 39.548 1.00 8.79 34 TRP B N 1
ATOM 2419 C CA . TRP B 1 3 ? -9.548 -13.410 40.524 1.00 8.67 34 TRP B CA 1
ATOM 2420 C C . TRP B 1 3 ? -10.236 -12.984 41.809 1.00 8.49 34 TRP B C 1
ATOM 2421 O O . TRP B 1 3 ? -11.448 -12.776 41.848 1.00 9.83 34 TRP B O 1
ATOM 2444 N N . VAL B 1 4 ? -9.433 -12.839 42.860 1.00 8.88 35 VAL B N 1
ATOM 2445 C CA . VAL B 1 4 ? -9.914 -12.413 44.166 1.00 8.82 35 VAL B CA 1
ATOM 2446 C C . VAL B 1 4 ? -9.855 -10.895 44.239 1.00 8.96 35 VAL B C 1
ATOM 2447 O O . VAL B 1 4 ? -8.786 -10.277 44.088 1.00 9.77 35 VAL B O 1
ATOM 2461 N N . THR B 1 5 ? -11.007 -10.288 44.487 1.00 9.93 36 THR B N 1
ATOM 2462 C CA . THR B 1 5 ? -11.139 -8.837 44.506 1.00 10.93 36 THR B CA 1
ATOM 2463 C C . THR B 1 5 ? -11.064 -8.253 45.905 1.00 11.43 36 THR B C 1
ATOM 2464 O O . THR B 1 5 ? -10.717 -7.083 46.055 1.00 13.74 36 THR B O 1
ATOM 2477 N N . ASP B 1 6 ? -11.369 -9.036 46.924 1.00 12.39 37 ASP B N 1
ATOM 2478 C CA A ASP B 1 6 ? -11.437 -8.549 48.297 0.27 12.91 37 ASP B CA 1
ATOM 2479 C CA B ASP B 1 6 ? -11.385 -8.542 48.279 0.73 13.46 37 ASP B CA 1
ATOM 2480 C C . ASP B 1 6 ? -11.122 -9.705 49.240 1.00 13.06 37 ASP B C 1
ATOM 2481 O O . ASP B 1 6 ? -11.774 -10.731 49.153 1.00 15.09 37 ASP B O 1
ATOM 2498 N N . PRO B 1 7 ? -10.110 -9.573 50.121 1.00 13.08 38 PRO B N 1
ATOM 2499 C CA . PRO B 1 7 ? -9.075 -8.534 50.096 1.00 12.50 38 PRO B CA 1
ATOM 2500 C C . PRO B 1 7 ? -8.350 -8.622 48.765 1.00 11.19 38 PRO B C 1
ATOM 2501 O O . PRO B 1 7 ? -8.275 -9.684 48.173 1.00 12.27 38 PRO B O 1
ATOM 2512 N N . PRO B 1 8 ? -7.852 -7.511 48.246 1.00 11.19 39 PRO B N 1
ATOM 2513 C CA . PRO B 1 8 ? -7.344 -7.530 46.878 1.00 11.22 39 PRO B CA 1
ATOM 2514 C C . PRO B 1 8 ? -6.128 -8.431 46.721 1.00 10.14 39 PRO B C 1
ATOM 2515 O O . PRO B 1 8 ? -5.168 -8.357 47.488 1.00 11.52 39 PRO B O 1
ATOM 2526 N N . SER B 1 9 ? -6.168 -9.262 45.688 1.00 9.10 40 SER B N 1
ATOM 2527 C CA . SER B 1 9 ? -5.012 -10.036 45.278 1.00 8.51 40 SER B CA 1
ATOM 2528 C C . SER B 1 9 ? -3.965 -9.134 44.620 1.00 7.74 40 SER B C 1
ATOM 2529 O O . SER B 1 9 ? -4.235 -8.006 44.215 1.00 8.77 40 SER B O 1
ATOM 2539 N N . ARG B 1 10 ? -2.760 -9.671 44.459 1.00 8.30 41 ARG B N 1
ATOM 2540 C CA . ARG B 1 10 ? -1.708 -8.944 43.763 1.00 8.49 41 ARG B CA 1
ATOM 2541 C C . ARG B 1 10 ? -2.165 -8.516 42.376 1.00 7.89 41 ARG B C 1
ATOM 2542 O O . ARG B 1 10 ? -1.946 -7.368 41.972 1.00 8.93 41 ARG B O 1
ATOM 2569 N N . GLN B 1 11 ? -2.807 -9.421 41.630 1.00 7.97 42 GLN B N 1
ATOM 2570 C CA . GLN B 1 11 ? -3.282 -9.043 40.297 1.00 8.19 42 GLN B CA 1
ATOM 2571 C C . GLN B 1 11 ? -4.366 -7.974 40.356 1.00 8.52 42 GLN B C 1
ATOM 2572 O O . GLN B 1 11 ? -4.414 -7.098 39.485 1.00 9.67 42 GLN B O 1
ATOM 2589 N N . ALA B 1 12 ? -5.249 -8.018 41.362 1.00 8.62 43 ALA B N 1
ATOM 2590 C CA . ALA B 1 12 ? -6.249 -6.963 41.532 1.00 9.26 43 ALA B CA 1
ATOM 2591 C C . ALA B 1 12 ? -5.592 -5.614 41.738 1.00 9.29 43 ALA B C 1
ATOM 2592 O O . ALA B 1 12 ? -6.033 -4.607 41.177 1.00 11.22 43 ALA B O 1
ATOM 2600 N N . LEU B 1 13 ? -4.558 -5.565 42.567 1.00 9.55 44 LEU B N 1
ATOM 2601 C CA . LEU B 1 13 ? -3.901 -4.298 42.862 1.00 10.31 44 LEU B CA 1
ATOM 2602 C C . LEU B 1 13 ? -3.201 -3.752 41.632 1.00 10.57 44 LEU B C 1
ATOM 2603 O O . LEU B 1 13 ? -3.209 -2.541 41.393 1.00 12.13 44 LEU B O 1
ATOM 2620 N N . CYS B 1 14 ? -2.592 -4.633 40.839 1.00 10.09 45 CYS B N 1
ATOM 2621 C CA . CYS B 1 14 ? -2.013 -4.222 39.564 1.00 10.50 45 CYS B CA 1
ATOM 2622 C C . CYS B 1 14 ? -3.073 -3.610 38.658 1.00 11.03 45 CYS B C 1
ATOM 2623 O O . CYS B 1 14 ? -2.880 -2.529 38.100 1.00 13.18 45 CYS B O 1
ATOM 2631 N N . ALA B 1 15 ? -4.216 -4.284 38.525 1.00 10.74 46 ALA B N 1
ATOM 2632 C CA . ALA B 1 15 ? -5.251 -3.855 37.585 1.00 11.77 46 ALA B CA 1
ATOM 2633 C C . ALA B 1 15 ? -5.941 -2.580 38.035 1.00 13.19 46 ALA B C 1
ATOM 2634 O O . ALA B 1 15 ? -6.408 -1.812 37.196 1.00 16.02 46 ALA B O 1
ATOM 2642 N N . SER B 1 16 ? -6.016 -2.332 39.332 1.00 13.17 47 SER B N 1
ATOM 2643 C CA A SER B 1 16 ? -6.644 -1.145 39.900 0.44 15.20 47 SER B CA 1
ATOM 2644 C CA B SER B 1 16 ? -6.660 -1.128 39.834 0.56 15.63 47 SER B CA 1
ATOM 2645 C C . SER B 1 16 ? -5.703 0.050 39.949 1.00 16.58 47 SER B C 1
ATOM 2646 O O . SER B 1 16 ? -6.135 1.135 40.338 1.00 20.28 47 SER B O 1
ATOM 2661 N N . GLY B 1 17 ? -4.431 -0.119 39.595 1.00 16.22 48 GLY B N 1
ATOM 2662 C CA . GLY B 1 17 ? -3.473 0.965 39.657 1.00 17.59 48 GLY B CA 1
ATOM 2663 C C . GLY B 1 17 ? -3.005 1.309 41.049 1.00 18.94 48 GLY B C 1
ATOM 2664 O O . GLY B 1 17 ? -2.520 2.422 41.274 1.00 22.46 48 GLY B O 1
ATOM 2669 N N . GLU B 1 18 ? -3.118 0.379 41.996 1.00 17.78 49 GLU B N 1
ATOM 2670 C CA A GLU B 1 18 ? -2.774 0.614 43.392 0.55 19.79 49 GLU B CA 1
ATOM 2671 C CA B GLU B 1 18 ? -2.759 0.666 43.375 0.45 19.86 49 GLU B CA 1
ATOM 2672 C C . GLU B 1 18 ? -1.324 0.292 43.715 1.00 20.46 49 GLU B C 1
ATOM 2673 O O . GLU B 1 18 ? -0.871 0.597 44.824 1.00 24.26 49 GLU B O 1
ATOM 2696 N N . THR B 1 19 ? -0.590 -0.324 42.798 1.00 18.41 50 THR B N 1
ATOM 2697 C CA . THR B 1 19 ? 0.831 -0.559 42.987 1.00 18.23 50 THR B CA 1
ATOM 2698 C C . THR B 1 19 ? 1.608 0.664 42.520 1.00 20.21 50 THR B C 1
ATOM 2699 O O . THR B 1 19 ? 1.160 1.415 41.652 1.00 22.20 50 THR B O 1
ATOM 2712 N N . SER B 1 20 ? 2.779 0.858 43.106 1.00 20.88 51 SER B N 1
ATOM 2713 C CA . SER B 1 20 ? 3.644 1.967 42.723 1.00 21.94 51 SER B CA 1
ATOM 2714 C C . SER B 1 20 ? 4.554 1.633 41.551 1.00 22.63 51 SER B C 1
ATOM 2715 O O . SER B 1 20 ? 5.357 2.473 41.138 1.00 26.43 51 SER B O 1
ATOM 2725 N N . PHE B 1 21 ? 4.434 0.433 41.012 1.00 20.67 52 PHE B N 1
ATOM 2726 C CA . PHE B 1 21 ? 5.230 -0.051 39.901 1.00 19.25 52 PHE B CA 1
ATOM 2727 C C . PHE B 1 21 ? 4.286 -0.601 38.840 1.00 18.82 52 PHE B C 1
ATOM 2728 O O . PHE B 1 21 ? 3.149 -0.978 39.127 1.00 19.12 52 PHE B O 1
ATOM 2746 N N . ASP B 1 22 ? 4.774 -0.639 37.605 1.00 19.34 53 ASP B N 1
ATOM 2747 C CA . ASP B 1 22 ? 4.001 -1.153 36.478 1.00 20.36 53 ASP B CA 1
ATOM 2748 C C . AS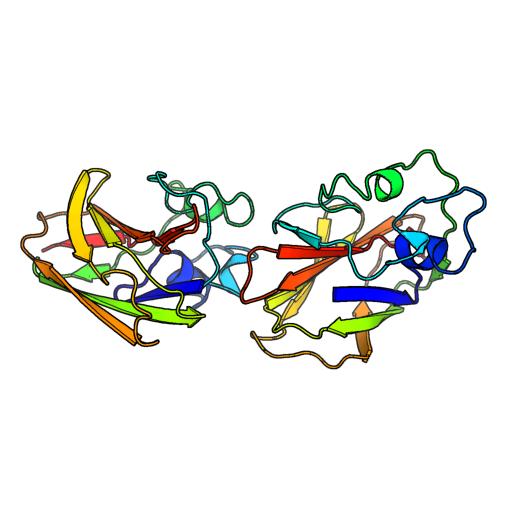P B 1 22 ? 4.070 -2.674 36.484 1.00 17.96 53 ASP B C 1
ATOM 2749 O O . ASP B 1 22 ? 5.156 -3.254 36.551 1.00 19.53 53 ASP B O 1
ATOM 2759 N N . CYS B 1 23 ? 2.918 -3.330 36.436 1.00 14.46 54 CYS B N 1
ATOM 2760 C CA . CYS B 1 23 ? 2.897 -4.783 36.424 1.00 12.38 54 CYS B CA 1
ATOM 2761 C C . CYS B 1 23 ? 2.880 -5.398 35.033 1.00 12.70 54 CYS B C 1
ATOM 2762 O O . CYS B 1 23 ? 2.925 -6.627 34.926 1.00 14.42 54 CYS B O 1
ATOM 2770 N N . GLY B 1 24 ? 2.792 -4.605 33.978 1.00 12.81 55 GLY B N 1
ATOM 2771 C CA . GLY B 1 24 ? 2.747 -5.161 32.644 1.00 13.06 55 GLY B CA 1
ATOM 2772 C C . GLY B 1 24 ? 1.410 -5.753 32.273 1.00 12.01 55 GLY B C 1
ATOM 2773 O O . GLY B 1 24 ? 0.358 -5.227 32.637 1.00 12.68 55 GLY B O 1
ATOM 2778 N N . GLN B 1 25 ? 1.457 -6.873 31.558 1.00 11.18 56 GLN B N 1
ATOM 2779 C CA . GLN B 1 25 ? 0.271 -7.430 30.920 1.00 10.31 56 GLN B CA 1
ATOM 2780 C C . GLN B 1 25 ? -0.849 -7.730 31.913 1.00 9.89 56 GLN B C 1
ATOM 2781 O O . GLN B 1 25 ? -2.025 -7.524 31.601 1.00 10.16 56 GLN B O 1
ATOM 2798 N N . ILE B 1 26 ? -0.513 -8.213 33.111 1.00 9.83 57 ILE B N 1
ATOM 2799 C CA . ILE B 1 26 ? -1.542 -8.636 34.062 1.00 9.55 57 ILE B CA 1
ATOM 2800 C C . ILE B 1 26 ? -2.486 -7.504 34.422 1.00 9.29 57 ILE B C 1
ATOM 2801 O O . ILE B 1 26 ? -3.638 -7.752 34.794 1.00 10.11 57 ILE B O 1
ATOM 2818 N N . SER B 1 27 ? -2.024 -6.252 34.358 1.00 9.62 58 SER B N 1
ATOM 2819 C CA . SER B 1 27 ? -2.870 -5.132 34.765 1.00 10.53 58 SER B CA 1
ATOM 2820 C C . SER B 1 27 ? -4.103 -4.990 33.897 1.00 10.72 58 SER B C 1
ATOM 2821 O O . SER B 1 27 ? -5.074 -4.367 34.336 1.00 13.38 58 SER B O 1
ATOM 2831 N N . TYR B 1 28 ? -4.095 -5.557 32.696 1.00 9.32 59 TYR B N 1
ATOM 2832 C CA . TYR B 1 28 ? -5.225 -5.480 31.781 1.00 9.52 59 TYR B CA 1
ATOM 2833 C C . TYR B 1 28 ? -6.107 -6.715 31.839 1.00 10.02 59 TYR B C 1
ATOM 2834 O O . TYR B 1 28 ? -7.106 -6.773 31.122 1.00 11.78 59 TYR B O 1
ATOM 2854 N N . GLU B 1 29 ? -5.727 -7.722 32.616 1.00 8.76 60 GLU B N 1
ATOM 2855 C CA . GLU B 1 29 ? -6.441 -8.993 32.646 1.00 8.49 60 GLU B CA 1
ATOM 2856 C C . GLU B 1 29 ? -6.160 -9.727 33.949 1.00 8.09 60 GLU B C 1
ATOM 2857 O O . GLU B 1 29 ? -5.569 -10.814 33.963 1.00 8.80 60 GLU B O 1
ATOM 2870 N N . PRO B 1 30 ? -6.619 -9.185 35.076 1.00 8.18 61 PRO B N 1
ATOM 2871 C CA . PRO B 1 30 ? -6.328 -9.830 36.366 1.00 8.45 61 PRO B CA 1
ATOM 2872 C C . PRO B 1 30 ? -6.880 -11.231 36.491 1.00 8.44 61 PRO B C 1
ATOM 2873 O O . PRO B 1 30 ? -6.391 -11.997 37.326 1.00 9.00 61 PRO B O 1
ATOM 2884 N N . GLN B 1 31 ? -7.879 -11.586 35.684 1.00 8.05 62 GLN B N 1
ATOM 2885 C CA . GLN B 1 31 ? -8.518 -12.892 35.718 1.00 8.34 62 GLN B CA 1
ATOM 2886 C C . GLN B 1 31 ? -7.652 -14.021 35.191 1.00 8.19 62 GLN B C 1
ATOM 2887 O O . GLN B 1 31 ? -8.086 -15.174 35.245 1.00 9.29 62 GLN B O 1
ATOM 2904 N N . SER B 1 32 ? -6.465 -13.730 34.650 1.00 7.83 63 SER B N 1
ATOM 2905 C CA . SER B 1 32 ? -5.809 -14.654 33.739 1.00 8.09 63 SER B CA 1
ATOM 2906 C C . SER B 1 32 ? -4.683 -15.514 34.304 1.00 8.03 63 SER B C 1
ATOM 2907 O O . SER B 1 32 ? -3.969 -16.138 33.507 1.00 8.91 63 SER B O 1
ATOM 2917 N N . VAL B 1 33 ? -4.508 -15.615 35.620 1.00 7.57 64 VAL B N 1
ATOM 2918 C CA . VAL B 1 33 ? -3.341 -16.323 36.149 1.00 7.86 64 VAL B CA 1
ATOM 2919 C C . VAL B 1 33 ? -3.605 -17.824 36.234 1.00 7.90 64 VAL B C 1
ATOM 2920 O O . VAL B 1 33 ? -3.836 -18.394 37.305 1.00 9.53 64 VAL B O 1
ATOM 2934 N N . GLU B 1 34 ? -3.537 -18.461 35.068 1.00 9.02 65 GLU B N 1
ATOM 2935 C CA A GLU B 1 34 ? -3.769 -19.886 34.874 0.51 9.46 65 GLU B CA 1
ATOM 2936 C CA B GLU B 1 34 ? -3.766 -19.886 34.888 0.49 9.32 65 GLU B CA 1
ATOM 2937 C C . GLU B 1 34 ? -2.434 -20.613 34.759 1.00 9.01 65 GLU B C 1
ATOM 2938 O O . GLU B 1 34 ? -1.527 -20.155 34.060 1.00 10.45 65 GLU B O 1
ATOM 2961 N N . ALA B 1 35 ? -2.314 -21.753 35.418 1.00 9.11 66 ALA B N 1
ATOM 2962 C CA . ALA B 1 35 ? -1.106 -22.561 35.307 1.00 9.93 66 ALA B CA 1
ATOM 2963 C C . ALA B 1 35 ? -1.449 -23.983 35.724 1.00 10.20 66 ALA B C 1
ATOM 2964 O O . ALA B 1 35 ? -2.517 -24.234 36.302 1.00 10.70 66 ALA B O 1
ATOM 2972 N N . PRO B 1 36 ? -0.558 -24.932 35.471 1.00 11.52 67 PRO B N 1
ATOM 2973 C CA . PRO B 1 36 ? -0.814 -26.303 35.910 1.00 11.94 67 PRO B CA 1
ATOM 2974 C C . PRO B 1 36 ? -1.045 -26.384 37.412 1.00 10.72 67 PRO B C 1
ATOM 2975 O O . PRO B 1 36 ? -0.521 -25.595 38.193 1.00 11.75 67 PRO B O 1
ATOM 2986 N N . LYS B 1 37 ? -1.845 -27.361 37.805 1.00 10.74 68 LYS B N 1
ATOM 2987 C CA . LYS B 1 37 ? -2.096 -27.641 39.209 1.00 10.77 68 LYS B CA 1
ATOM 2988 C C . LYS B 1 37 ? -0.808 -27.947 39.957 1.00 10.85 68 LYS B C 1
ATOM 2989 O O . LYS B 1 37 ? 0.184 -28.405 39.392 1.00 13.11 68 LYS B O 1
ATOM 3012 N N . GLY B 1 38 ? -0.846 -27.703 41.260 1.00 11.02 69 GLY B N 1
ATOM 3013 C CA . GLY B 1 38 ? 0.198 -28.157 42.146 1.00 12.22 69 GLY B CA 1
ATOM 3014 C C . GLY B 1 38 ? 1.260 -27.144 42.505 1.00 12.75 69 GLY B C 1
ATOM 3015 O O . GLY B 1 38 ? 2.182 -27.492 43.243 1.00 14.69 69 GLY B O 1
ATOM 3020 N N . ALA B 1 39 ? 1.181 -25.923 42.008 1.00 12.09 70 ALA B N 1
ATOM 3021 C CA . ALA B 1 39 ? 2.183 -24.914 42.311 1.00 12.15 70 ALA B CA 1
ATOM 3022 C C . ALA B 1 39 ? 1.830 -24.175 43.595 1.00 11.71 70 ALA B C 1
ATOM 3023 O O . ALA B 1 39 ? 0.688 -24.141 44.032 1.00 11.62 70 ALA B O 1
ATOM 3031 N N . THR B 1 40 ? 2.847 -23.559 44.203 1.00 12.83 71 THR B N 1
ATOM 3032 C CA . THR B 1 40 ? 2.644 -22.762 45.406 1.00 15.17 71 THR B CA 1
ATOM 3033 C C . THR B 1 40 ? 3.209 -21.360 45.246 1.00 13.87 71 THR B C 1
ATOM 3034 O O . THR B 1 40 ? 3.498 -20.702 46.232 1.00 17.51 71 THR B O 1
ATOM 3047 N N . THR B 1 41 ? 3.345 -20.886 44.018 1.00 11.35 72 THR B N 1
ATOM 3048 C CA . THR B 1 41 ? 3.776 -19.531 43.721 1.00 10.62 72 THR B CA 1
ATOM 3049 C C . THR B 1 41 ? 2.593 -18.683 43.276 1.00 9.91 72 THR B C 1
ATOM 3050 O O . THR B 1 41 ? 1.574 -19.183 42.806 1.00 11.02 72 THR B O 1
ATOM 3063 N N . CYS B 1 42 ? 2.774 -17.376 43.402 1.00 9.34 73 CYS B N 1
ATOM 3064 C CA . CYS B 1 42 ? 1.711 -16.435 43.105 1.00 9.16 73 CYS B CA 1
ATOM 3065 C C . CYS B 1 42 ? 1.363 -16.360 41.627 1.00 9.33 73 CYS B C 1
ATOM 3066 O O . CYS B 1 42 ? 0.231 -15.984 41.293 1.00 10.74 73 CYS B O 1
ATOM 3074 N N . SER B 1 43 ? 2.305 -16.653 40.733 1.00 9.20 74 SER B N 1
ATOM 3075 C CA . SER B 1 43 ? 2.014 -16.698 39.305 1.00 9.23 74 SER B CA 1
ATOM 3076 C C . SER B 1 43 ? 1.643 -18.092 38.837 1.00 8.91 74 SER B C 1
ATOM 3077 O O . SER B 1 43 ? 1.289 -18.263 37.667 1.00 10.15 74 SER B O 1
ATOM 3087 N N . GLY B 1 44 ? 1.765 -19.088 39.708 1.00 9.61 75 GLY B N 1
ATOM 3088 C CA . GLY B 1 44 ? 1.625 -20.476 39.344 1.00 11.07 75 GLY B CA 1
ATOM 3089 C C . GLY B 1 44 ? 2.684 -20.996 38.406 1.00 11.09 75 GLY B C 1
ATOM 3090 O O . GLY B 1 44 ? 2.602 -22.153 38.009 1.00 13.77 75 GLY B O 1
ATOM 3095 N N . GLY B 1 45 ? 3.667 -20.184 38.031 1.00 10.54 76 GLY B N 1
ATOM 3096 C CA . GLY B 1 45 ? 4.590 -20.532 36.985 1.00 12.03 76 GLY B CA 1
ATOM 3097 C C . GLY B 1 45 ? 4.189 -20.073 35.609 1.00 12.36 76 GLY B C 1
ATOM 3098 O O . GLY B 1 45 ? 4.875 -20.427 34.640 1.00 15.41 76 GLY B O 1
ATOM 3103 N N . ASN B 1 46 ? 3.113 -19.299 35.470 1.00 11.01 77 ASN B N 1
ATOM 3104 C CA . ASN B 1 46 ? 2.750 -18.738 34.173 1.00 11.04 77 ASN B CA 1
ATOM 3105 C C . ASN B 1 46 ? 3.743 -17.638 33.833 1.00 12.00 77 ASN B C 1
ATOM 3106 O O . ASN B 1 46 ? 3.760 -16.581 34.475 1.00 11.69 77 ASN B O 1
ATOM 3120 N N . GLU B 1 47 ? 4.587 -17.884 32.830 1.00 14.72 78 GLU B N 1
ATOM 3121 C CA A GLU B 1 47 ? 5.701 -16.980 32.564 0.47 17.27 78 GLU B CA 1
ATOM 3122 C CA B GLU B 1 47 ? 5.700 -16.980 32.570 0.53 17.35 78 GLU B CA 1
ATOM 3123 C C . GLU B 1 47 ? 5.249 -15.602 32.093 1.00 15.69 78 GLU B C 1
ATOM 3124 O O . GLU B 1 47 ? 6.026 -14.640 32.202 1.00 17.21 78 GLU B O 1
ATOM 3146 N N . ALA B 1 48 ? 4.021 -15.471 31.591 1.00 12.85 79 ALA B N 1
ATOM 3147 C CA . ALA B 1 48 ? 3.540 -14.160 31.183 1.00 11.73 79 ALA B CA 1
ATOM 3148 C C . ALA B 1 48 ? 3.358 -13.219 32.359 1.00 11.43 79 ALA B C 1
ATOM 3149 O O . ALA B 1 48 ? 3.316 -12.003 32.165 1.00 12.56 79 ALA B O 1
ATOM 3157 N N . PHE B 1 49 ? 3.232 -13.762 33.574 1.00 10.15 80 PHE B N 1
ATOM 3158 C CA . PHE B 1 49 ? 2.841 -13.005 34.752 1.00 10.16 80 PHE B CA 1
ATOM 3159 C C . PHE B 1 49 ? 3.843 -13.180 35.882 1.00 9.64 80 PHE B C 1
ATOM 3160 O O . PHE B 1 49 ? 3.479 -13.133 37.055 1.00 10.06 80 PHE B O 1
ATOM 3178 N N . ALA B 1 50 ? 5.122 -13.323 35.528 1.00 10.71 81 ALA B N 1
ATOM 3179 C CA . ALA B 1 50 ? 6.190 -13.565 36.495 1.00 11.45 81 ALA B CA 1
ATOM 3180 C C . ALA B 1 50 ? 6.322 -12.456 37.531 1.00 10.63 81 ALA B C 1
ATOM 3181 O O . ALA B 1 50 ? 6.816 -12.710 38.636 1.00 11.53 81 ALA B O 1
ATOM 3189 N N . ILE B 1 51 ? 5.911 -11.231 37.207 1.00 10.81 82 ILE B N 1
ATOM 3190 C CA . ILE B 1 51 ? 5.978 -10.128 38.161 1.00 11.76 82 ILE B CA 1
ATOM 3191 C C . ILE B 1 51 ? 5.299 -10.473 39.477 1.00 10.38 82 ILE B C 1
ATOM 3192 O O . ILE B 1 51 ? 5.691 -9.959 40.531 1.00 11.16 82 ILE B O 1
ATOM 3209 N N . LEU B 1 52 ? 4.263 -11.312 39.440 1.00 9.79 83 LEU B N 1
ATOM 3210 C CA . LEU B 1 52 ? 3.504 -11.614 40.650 1.00 9.17 83 LEU B CA 1
ATOM 3211 C C . LEU B 1 52 ? 4.330 -12.360 41.683 1.00 9.86 83 LEU B C 1
ATOM 3212 O O . LEU B 1 52 ? 3.947 -12.396 42.853 1.00 10.92 83 LEU B O 1
ATOM 3229 N N . ASP B 1 53 ? 5.438 -12.969 41.274 1.00 9.92 84 ASP B N 1
ATOM 3230 C CA . ASP B 1 53 ? 6.325 -13.668 42.193 1.00 10.92 84 ASP B CA 1
ATOM 3231 C C . ASP B 1 53 ? 7.413 -12.775 42.771 1.00 12.23 84 ASP B C 1
ATOM 3232 O O . ASP B 1 53 ? 8.198 -13.235 43.605 1.00 13.95 84 ASP B O 1
ATOM 3242 N N . ASP B 1 54 ? 7.495 -11.515 42.355 1.00 12.64 85 ASP B N 1
ATOM 3243 C CA . ASP B 1 54 ? 8.657 -10.692 42.670 1.00 14.92 85 ASP B CA 1
ATOM 3244 C C . ASP B 1 54 ? 8.482 -10.101 44.064 1.00 17.64 85 ASP B C 1
ATOM 3245 O O . ASP B 1 54 ? 7.829 -9.073 44.243 1.00 17.64 85 ASP B O 1
ATOM 3255 N N . ASN B 1 55 ? 9.050 -10.756 45.064 1.00 23.64 86 ASN B N 1
ATOM 3256 C CA . ASN B 1 55 ? 8.907 -10.266 46.429 1.00 28.92 86 ASN B CA 1
ATOM 3257 C C . ASN B 1 55 ? 9.808 -9.074 46.728 1.00 28.75 86 ASN B C 1
ATOM 3258 O O . ASN B 1 55 ? 9.715 -8.516 47.827 1.00 31.78 86 ASN B O 1
ATOM 3272 N N . SER B 1 56 ? 10.660 -8.653 45.787 1.00 26.77 87 SER B N 1
ATOM 3273 C CA . SER B 1 56 ? 11.443 -7.437 45.970 1.00 26.90 87 SER B CA 1
ATOM 3274 C C . SER B 1 56 ? 10.615 -6.178 45.748 1.00 25.82 87 SER B C 1
ATOM 3275 O O . SER B 1 56 ? 11.062 -5.085 46.122 1.00 28.10 87 SER B O 1
ATOM 3285 N N . LYS B 1 57 ? 9.419 -6.310 45.179 1.00 22.82 88 LYS B N 1
ATOM 3286 C CA . LYS B 1 57 ? 8.551 -5.177 44.938 1.00 21.18 88 LYS B CA 1
ATOM 3287 C C . LYS B 1 57 ? 7.768 -4.839 46.205 1.00 19.68 88 LYS B C 1
ATOM 3288 O O . LYS B 1 57 ? 7.510 -5.715 47.039 1.00 19.97 88 LYS B O 1
ATOM 3311 N N . PRO B 1 58 ? 7.353 -3.567 46.362 1.00 18.79 89 PRO B N 1
ATOM 3312 C CA . PRO B 1 58 ? 6.606 -3.141 47.561 1.00 18.64 89 PRO B CA 1
ATOM 3313 C C . PRO B 1 58 ? 5.112 -3.418 47.429 1.00 17.88 89 PRO B C 1
ATOM 3314 O O . PRO B 1 58 ? 4.284 -2.519 47.230 1.00 19.60 89 PRO B O 1
ATOM 3325 N N . TRP B 1 59 ? 4.746 -4.685 47.546 1.00 16.06 90 TRP B N 1
ATOM 3326 C CA . TRP B 1 59 ? 3.346 -5.091 47.429 1.00 15.23 90 TRP B CA 1
ATOM 3327 C C . TRP B 1 59 ? 2.528 -4.510 48.579 1.00 16.00 90 TRP B C 1
ATOM 3328 O O . TRP B 1 59 ? 2.901 -4.687 49.743 1.00 18.50 90 TRP B O 1
ATOM 3351 N N . PRO B 1 60 ? 1.408 -3.848 48.299 1.00 15.34 91 PRO B N 1
ATOM 3352 C CA . PRO B 1 60 ? 0.543 -3.357 49.377 1.00 16.25 91 PRO B CA 1
ATOM 3353 C C . PRO B 1 60 ? -0.061 -4.493 50.186 1.00 15.67 91 PRO B C 1
ATOM 3354 O O . PRO B 1 60 ? -0.318 -5.580 49.677 1.00 16.80 91 PRO B O 1
ATOM 3365 N N . THR B 1 61 ? -0.322 -4.221 51.454 1.00 15.93 92 THR B N 1
ATOM 3366 C CA . THR B 1 61 ? -0.962 -5.187 52.333 1.00 16.73 92 THR B CA 1
ATOM 3367 C C . THR B 1 61 ? -2.310 -4.653 52.793 1.00 16.89 92 THR B C 1
ATOM 3368 O O . THR B 1 61 ? -2.524 -3.435 52.881 1.00 19.51 92 THR B O 1
ATOM 3381 N N . THR B 1 62 ? -3.209 -5.574 53.120 1.00 14.71 93 THR B N 1
ATOM 3382 C CA . THR B 1 62 ? -4.530 -5.249 53.636 1.00 14.54 93 THR B CA 1
ATOM 3383 C C . THR B 1 62 ? -4.642 -5.754 55.066 1.00 14.40 93 THR B C 1
ATOM 3384 O O . THR B 1 62 ? -4.320 -6.911 55.342 1.00 14.57 93 THR B O 1
ATOM 3397 N N . GLU B 1 63 ? -5.117 -4.893 55.960 1.00 15.94 94 GLU B N 1
ATOM 3398 C CA . GLU B 1 63 ? -5.366 -5.282 57.346 1.00 18.18 94 GLU B CA 1
ATOM 3399 C C . GLU B 1 63 ? -6.701 -6.010 57.455 1.00 17.18 94 GLU B C 1
ATOM 3400 O O . GLU B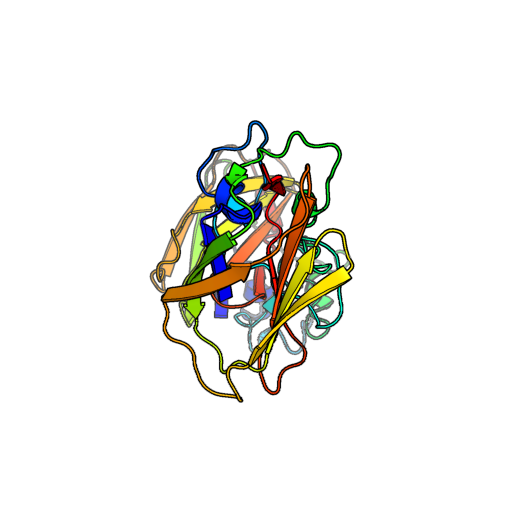 1 63 ? -7.735 -5.499 57.008 1.00 18.63 94 GLU B O 1
ATOM 3413 N N . ILE B 1 64 ? -6.676 -7.208 58.045 1.00 15.83 95 ILE B N 1
ATOM 3414 C CA . ILE B 1 64 ? -7.862 -8.035 58.203 1.00 16.19 95 ILE B CA 1
ATOM 3415 C C . ILE B 1 64 ? -7.893 -8.579 59.626 1.00 16.73 95 ILE B C 1
ATOM 3416 O O . ILE B 1 64 ? -6.920 -8.495 60.374 1.00 17.78 95 ILE B O 1
ATOM 3433 N N . ALA B 1 65 ? -9.036 -9.144 59.988 1.00 17.13 96 ALA B N 1
ATOM 3434 C CA . ALA B 1 65 ? -9.175 -9.884 61.230 1.00 17.63 96 ALA B CA 1
ATOM 3435 C C . ALA B 1 65 ? -8.896 -11.365 60.988 1.00 16.75 96 ALA B C 1
ATOM 3436 O O . ALA B 1 65 ? -8.666 -11.804 59.862 1.00 17.49 96 ALA B O 1
ATOM 3444 N N . SER B 1 66 ? -8.951 -12.157 62.062 1.00 16.57 97 SER B N 1
ATOM 3445 C CA . SER B 1 66 ? -8.669 -13.585 61.949 1.00 16.12 97 SER B CA 1
ATOM 3446 C C . SER B 1 66 ? -9.753 -14.349 61.203 1.00 15.14 97 SER B C 1
ATOM 3447 O O . SER B 1 66 ? -9.501 -15.473 60.761 1.00 16.36 97 SER B O 1
ATOM 3457 N N . THR B 1 67 ? -10.953 -13.788 61.091 1.00 14.72 98 THR B N 1
ATOM 3458 C CA . THR B 1 67 ? -11.963 -14.254 60.149 1.00 13.62 98 THR B CA 1
ATOM 3459 C C . THR B 1 67 ? -12.043 -13.237 59.026 1.00 14.33 98 THR B C 1
ATOM 3460 O O . THR B 1 67 ? -12.128 -12.031 59.286 1.00 15.84 98 THR B O 1
ATOM 3473 N N . VAL B 1 68 ? -12.026 -13.718 57.787 1.00 14.21 99 VAL B N 1
ATOM 3474 C CA . VAL B 1 68 ? -12.064 -12.847 56.624 1.00 14.33 99 VAL B CA 1
ATOM 3475 C C . VAL B 1 68 ? -12.915 -13.495 55.546 1.00 14.28 99 VAL B C 1
ATOM 3476 O O . VAL B 1 68 ? -12.858 -14.712 55.333 1.00 14.81 99 VAL B O 1
ATOM 3490 N N . ASP B 1 69 ? -1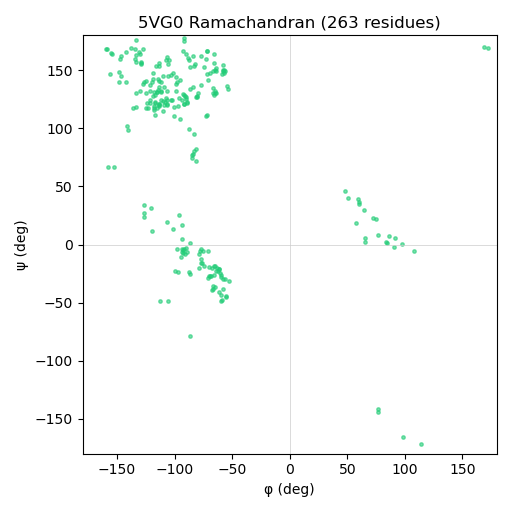3.713 -12.675 54.878 1.00 15.15 100 ASP B N 1
ATOM 3491 C CA . ASP B 1 69 ? -14.427 -13.081 53.682 1.00 15.97 100 ASP B CA 1
ATOM 3492 C C . ASP B 1 69 ? -13.560 -12.771 52.472 1.00 15.44 100 ASP B C 1
ATOM 3493 O O . ASP B 1 69 ? -13.091 -11.641 52.301 1.00 18.45 100 ASP B O 1
ATOM 3503 N N . LEU B 1 70 ? -13.369 -13.770 51.629 1.00 13.34 101 LEU B N 1
ATOM 3504 C CA . LEU B 1 70 ? -12.641 -13.611 50.377 1.00 13.55 101 LEU B CA 1
ATOM 3505 C C . LEU B 1 70 ? -13.633 -13.718 49.234 1.00 12.28 101 LEU B C 1
ATOM 3506 O O . LEU B 1 70 ? -14.330 -14.732 49.112 1.00 14.79 101 LEU B O 1
ATOM 3523 N N . THR B 1 71 ? -13.683 -12.693 48.393 1.00 11.84 102 THR B N 1
ATOM 3524 C CA . THR B 1 71 ? -14.636 -12.648 47.298 1.00 12.34 102 THR B CA 1
ATOM 3525 C C . THR B 1 71 ? -13.911 -12.769 45.972 1.00 10.64 102 THR B C 1
ATOM 3526 O O . THR B 1 71 ? -12.936 -12.063 45.718 1.00 12.13 102 THR B O 1
ATOM 3539 N N . TRP B 1 72 ? -14.415 -13.659 45.145 1.00 11.10 103 TRP B N 1
ATOM 3540 C CA . TRP B 1 72 ? -13.951 -13.880 43.793 1.00 10.86 103 TRP B CA 1
ATOM 3541 C C . TRP B 1 72 ? -14.903 -13.250 42.786 1.00 10.73 103 TRP B C 1
ATOM 3542 O O . TRP B 1 72 ? -16.118 -13.247 42.969 1.00 12.59 103 TRP B O 1
ATOM 3565 N N . LYS B 1 73 ? -14.329 -12.756 41.696 1.00 10.95 104 LYS B N 1
ATOM 3566 C CA . LYS B 1 73 ? -15.051 -12.419 40.480 1.00 11.38 104 LYS B CA 1
ATOM 3567 C C . LYS B 1 73 ? -14.578 -13.380 39.402 1.00 10.97 104 LYS B C 1
ATOM 3568 O O . LYS B 1 73 ? -13.383 -13.437 39.094 1.00 12.01 104 LYS B O 1
ATOM 3591 N N . LEU B 1 74 ? -15.500 -14.145 38.835 1.00 11.15 105 LEU B N 1
ATOM 3592 C CA . LEU B 1 74 ? -15.156 -15.116 37.805 1.00 12.40 105 LEU B CA 1
ATOM 3593 C C . LEU B 1 74 ? -15.674 -14.584 36.483 1.00 13.36 105 LEU B C 1
ATOM 3594 O O . LEU B 1 74 ? -16.867 -14.320 36.343 1.00 16.62 105 LEU B O 1
ATOM 3611 N N . THR B 1 75 ? -14.781 -14.424 35.522 1.00 13.52 106 THR B N 1
ATOM 3612 C CA . THR B 1 75 ? -15.190 -14.011 34.187 1.00 15.37 106 THR B CA 1
ATOM 3613 C C . THR B 1 75 ? -15.584 -15.188 33.316 1.00 17.11 106 THR B C 1
ATOM 3614 O O . THR B 1 75 ? -16.356 -15.012 32.370 1.00 19.53 106 THR B O 1
ATOM 3627 N N . ALA B 1 76 ? -15.064 -16.376 33.608 1.00 17.54 107 ALA B N 1
ATOM 3628 C CA . ALA B 1 76 ? -15.439 -17.597 32.902 1.00 20.07 107 ALA B CA 1
ATOM 3629 C C . ALA B 1 76 ? -15.521 -18.670 33.975 1.00 20.19 107 ALA B C 1
ATOM 3630 O O . ALA B 1 76 ? -14.485 -19.199 34.410 1.00 20.29 107 ALA B O 1
ATOM 3638 N N . PRO B 1 77 ? -16.730 -18.989 34.461 1.00 19.37 108 PRO B N 1
ATOM 3639 C CA . PRO B 1 77 ? -16.878 -19.914 35.613 1.00 20.59 108 PRO B CA 1
ATOM 3640 C C . PRO B 1 77 ? -16.811 -21.411 35.324 1.00 20.11 108 PRO B C 1
ATOM 3641 O O . PRO B 1 77 ? -17.801 -22.125 35.247 1.00 21.31 108 PRO B O 1
ATOM 3652 N N . HIS B 1 78 ? -15.598 -21.919 35.227 1.00 16.47 109 HIS B N 1
ATOM 3653 C CA . HIS B 1 78 ? -15.381 -23.307 34.867 1.00 14.56 109 HIS B CA 1
ATOM 3654 C C . HIS B 1 78 ? -15.953 -24.242 35.919 1.00 12.80 109 HIS B C 1
ATOM 3655 O O . HIS B 1 78 ? -15.994 -23.926 37.114 1.00 13.70 109 HIS B O 1
ATOM 3671 N N . ASN B 1 79 ? -16.340 -25.428 35.483 1.00 13.39 110 ASN B N 1
ATOM 3672 C CA . ASN B 1 79 ? -16.621 -26.481 36.445 1.00 12.83 110 ASN B CA 1
ATOM 3673 C C . ASN B 1 79 ? -15.417 -26.641 37.352 1.00 11.68 110 ASN B C 1
ATOM 3674 O O . ASN B 1 79 ? -14.278 -26.675 36.887 1.00 12.86 110 ASN B O 1
ATOM 3688 N N . THR B 1 80 ? -15.678 -26.722 38.647 1.00 11.05 111 THR B N 1
ATOM 3689 C CA . THR B 1 80 ? -14.652 -26.567 39.662 1.00 10.28 111 THR B CA 1
ATOM 3690 C C . THR B 1 80 ? -14.612 -27.767 40.583 1.00 10.66 111 THR B C 1
ATOM 3691 O O . THR B 1 80 ? -15.649 -28.324 40.956 1.00 11.71 111 THR B O 1
ATOM 3704 N N . SER B 1 81 ? -13.395 -28.161 40.946 1.00 9.97 112 SER B N 1
ATOM 3705 C CA A SER B 1 81 ? -13.199 -29.177 41.966 0.51 9.87 112 SER B CA 1
ATOM 3706 C CA B SER B 1 81 ? -13.175 -29.176 41.961 0.49 9.73 112 SER B CA 1
ATOM 3707 C C . SER B 1 81 ? -12.989 -28.464 43.299 1.00 10.33 112 SER B C 1
ATOM 3708 O O . SER B 1 81 ? -13.960 -27.986 43.876 1.00 12.80 112 SER B O 1
ATOM 3723 N N . THR B 1 82 ? -11.765 -28.331 43.796 1.00 9.48 113 THR B N 1
ATOM 3724 C CA . THR B 1 82 ? -11.543 -27.694 45.087 1.00 9.34 113 THR B CA 1
ATOM 3725 C C . THR B 1 82 ? -10.961 -26.292 44.953 1.00 8.65 113 THR B C 1
ATOM 3726 O O . THR B 1 82 ? -10.303 -25.938 43.969 1.00 10.42 113 THR B O 1
ATOM 3739 N N . TRP B 1 83 ? -11.218 -25.516 45.995 1.00 8.69 114 TRP B N 1
ATOM 3740 C CA . TRP B 1 83 ? -10.602 -24.227 46.253 1.00 8.50 114 TRP B CA 1
ATOM 3741 C C . TRP B 1 83 ? -9.703 -24.454 47.461 1.00 8.70 114 TRP B C 1
ATOM 3742 O O . TRP B 1 83 ? -10.194 -24.773 48.547 1.00 10.17 114 TRP B O 1
ATOM 3765 N N . GLU B 1 84 ? -8.396 -24.326 47.269 1.00 7.84 115 GLU B N 1
ATOM 3766 C CA . GLU B 1 84 ? -7.417 -24.615 48.314 1.00 7.88 115 GLU B CA 1
ATOM 3767 C C . GLU B 1 84 ? -6.766 -23.310 48.742 1.00 7.71 115 GLU B C 1
ATOM 3768 O O . GLU B 1 84 ? -6.227 -22.584 47.907 1.00 9.98 115 GLU B O 1
ATOM 3781 N N . TYR B 1 85 ? -6.825 -23.013 50.036 1.00 7.94 116 TYR B N 1
ATOM 3782 C CA . TYR B 1 85 ? -6.291 -21.773 50.583 1.00 8.05 116 TYR B CA 1
ATOM 3783 C C . TYR B 1 85 ? -5.104 -22.087 51.476 1.00 8.26 116 TYR B C 1
ATOM 3784 O O . TYR B 1 85 ? -5.250 -22.790 52.477 1.00 9.63 116 TYR B O 1
ATOM 3804 N N . PHE B 1 86 ? -3.955 -21.539 51.108 1.00 8.76 117 PHE B N 1
ATOM 3805 C CA . PHE B 1 86 ? -2.703 -21.689 51.830 1.00 8.92 117 PHE B CA 1
ATOM 3806 C C . PHE B 1 86 ? -2.377 -20.395 52.565 1.00 8.87 117 PHE B C 1
ATOM 3807 O O . PHE B 1 86 ? -2.656 -19.302 52.076 1.00 11.01 117 PHE B O 1
ATOM 3825 N N . VAL B 1 87 ? -1.779 -20.513 53.736 1.00 9.30 118 VAL B N 1
ATOM 3826 C CA . VAL B 1 87 ? -1.215 -19.378 54.456 1.00 10.05 118 VAL B CA 1
ATOM 3827 C C . VAL B 1 87 ? 0.276 -19.639 54.589 1.00 9.92 118 VAL B C 1
ATOM 3828 O O . VAL B 1 87 ? 0.676 -20.639 55.195 1.00 11.02 118 VAL B O 1
ATOM 3842 N N . ASP B 1 88 ? 1.097 -18.753 54.030 1.00 10.43 119 ASP B N 1
ATOM 3843 C CA . ASP B 1 88 ? 2.555 -18.900 54.060 1.00 10.68 119 ASP B CA 1
ATOM 3844 C C . ASP B 1 88 ? 2.983 -20.314 53.657 1.00 11.25 119 ASP B C 1
ATOM 3845 O O . ASP B 1 88 ? 3.839 -20.944 54.284 1.00 12.82 119 ASP B O 1
ATOM 3855 N N . GLY B 1 89 ? 2.387 -20.804 52.577 1.00 11.61 120 GLY B N 1
ATOM 3856 C CA . GLY B 1 89 ? 2.816 -22.032 51.965 1.00 12.42 120 GLY B CA 1
ATOM 3857 C C . GLY B 1 89 ? 2.274 -23.302 52.565 1.00 12.73 120 GLY B C 1
ATOM 3858 O O . GLY B 1 89 ? 2.637 -24.379 52.090 1.00 16.59 120 GLY B O 1
ATOM 3863 N N . GLN B 1 90 ? 1.411 -23.221 53.572 1.00 11.72 121 GLN B N 1
ATOM 3864 C CA . GLN B 1 90 ? 0.837 -24.391 54.217 1.00 12.07 121 GLN B CA 1
ATOM 3865 C C . GLN B 1 90 ? -0.677 -24.330 54.099 1.00 11.24 121 GLN B C 1
ATOM 3866 O O . GLN B 1 90 ? -1.283 -23.278 54.275 1.00 11.86 121 GLN B O 1
ATOM 3883 N N . LEU B 1 91 ? -1.283 -25.463 53.798 1.00 11.05 122 LEU B N 1
ATOM 3884 C CA . LEU B 1 91 ? -2.712 -25.507 53.532 1.00 10.33 122 LEU B CA 1
ATOM 3885 C C . LEU B 1 91 ? -3.494 -25.186 54.791 1.00 11.22 122 LEU B C 1
ATOM 3886 O O . LEU B 1 91 ? -3.255 -25.783 55.844 1.00 14.85 122 LEU B O 1
ATOM 3903 N N . HIS B 1 92 ? -4.442 -24.262 54.683 1.00 10.26 123 HIS B N 1
ATOM 3904 C CA . HIS B 1 92 ? -5.266 -23.808 55.794 1.00 10.53 123 HIS B CA 1
ATOM 3905 C C . HIS B 1 92 ? -6.682 -24.355 55.718 1.00 10.72 123 HIS B C 1
ATOM 3906 O O . HIS B 1 92 ? -7.195 -24.865 56.716 1.00 13.82 123 HIS B O 1
ATOM 3922 N N . GLN B 1 93 ? -7.337 -24.252 54.564 1.00 10.29 124 GLN B N 1
ATOM 3923 C CA . GLN B 1 93 ? -8.708 -24.711 54.417 1.00 10.12 124 GLN B CA 1
ATOM 3924 C C . GLN B 1 93 ? -8.989 -25.018 52.960 1.00 9.47 124 GLN B C 1
ATOM 3925 O O . GLN B 1 93 ? -8.488 -24.334 52.071 1.00 11.19 124 GLN B O 1
ATOM 3942 N N . THR B 1 94 ? -9.829 -26.017 52.743 1.00 9.39 125 THR B N 1
ATOM 3943 C CA . THR B 1 94 ? -10.313 -26.400 51.423 1.00 9.58 125 THR B CA 1
ATOM 3944 C C . THR B 1 94 ? -11.828 -26.268 51.378 1.00 10.07 125 THR B C 1
ATOM 3945 O O . THR B 1 94 ? -12.525 -26.642 52.325 1.00 11.65 125 THR B O 1
ATOM 3958 N N . PHE B 1 95 ? -12.339 -25.773 50.257 1.00 9.85 126 PHE B N 1
ATOM 3959 C CA . PHE B 1 95 ? -13.758 -25.799 49.936 1.00 10.70 126 PHE B CA 1
ATOM 3960 C C . PHE B 1 95 ? -13.933 -26.610 48.661 1.00 10.61 126 PHE B C 1
ATOM 3961 O O . PHE B 1 95 ? -13.063 -26.630 47.810 1.00 13.76 126 PHE B O 1
ATOM 3979 N N . ASP B 1 96 ? -15.045 -27.299 48.520 1.00 11.23 127 ASP B N 1
ATOM 3980 C CA . ASP B 1 96 ? -15.246 -28.242 47.425 1.00 11.21 127 ASP B CA 1
ATOM 3981 C C . ASP B 1 96 ? -16.499 -27.855 46.657 1.00 12.47 127 ASP B C 1
ATOM 3982 O O . ASP B 1 96 ? -17.589 -27.796 47.236 1.00 14.51 127 ASP B O 1
ATOM 3992 N N . GLN B 1 97 ? -16.354 -27.593 45.366 1.00 11.48 128 GLN B N 1
ATOM 3993 C CA . GLN B 1 97 ? -17.493 -27.331 44.494 1.00 12.19 128 GLN B CA 1
ATOM 3994 C C . GLN B 1 97 ? -18.058 -28.598 43.874 1.00 13.80 128 GLN B C 1
ATOM 3995 O O . GLN B 1 97 ? -19.087 -28.533 43.192 1.00 15.00 128 GLN B O 1
ATOM 4012 N N . LYS B 1 98 ? -17.400 -29.737 44.072 1.00 14.35 129 LYS B N 1
ATOM 4013 C CA . LYS B 1 98 ? -17.935 -31.041 43.689 1.00 16.63 129 LYS B CA 1
ATOM 4014 C C . LYS B 1 98 ? -18.200 -31.147 42.189 1.00 15.98 129 LYS B C 1
ATOM 4015 O O . LYS B 1 98 ? -19.116 -31.842 41.766 1.00 18.09 129 LYS B O 1
ATOM 4038 N N . GLY B 1 99 ? -17.369 -30.504 41.372 1.00 15.14 130 GLY B N 1
ATOM 4039 C CA . GLY B 1 99 ? -17.450 -30.606 39.933 1.00 16.25 130 GLY B CA 1
ATOM 4040 C C . GLY B 1 99 ? -18.442 -29.676 39.287 1.00 17.20 130 GLY B C 1
ATOM 4041 O O . GLY B 1 99 ? -18.588 -29.712 38.058 1.00 19.44 130 GLY B O 1
ATOM 4046 N N . GLN B 1 100 ? -19.128 -28.845 40.060 1.00 16.83 131 GLN B N 1
ATOM 4047 C CA . GLN B 1 100 ? -20.183 -27.996 39.538 1.00 17.64 131 GLN B CA 1
ATOM 4048 C C . GLN B 1 100 ? -19.628 -26.655 39.095 1.00 16.92 131 GLN B C 1
ATOM 4049 O O . GLN B 1 100 ? -18.510 -26.266 39.436 1.00 15.81 131 GLN B O 1
ATOM 4066 N N . GLN B 1 101 ? -20.426 -25.953 38.321 1.00 18.39 132 GLN B N 1
A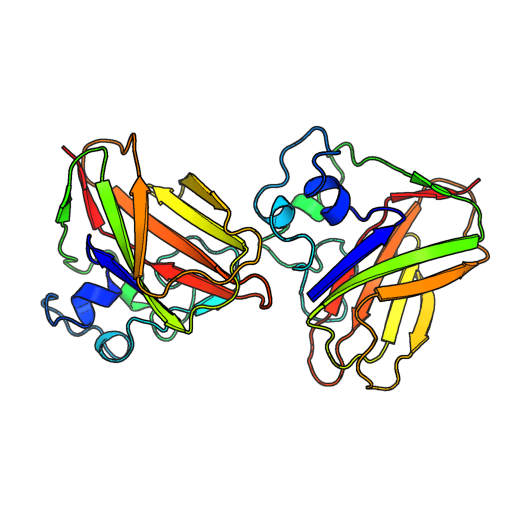TOM 4067 C CA A GLN B 1 101 ? -20.069 -24.603 37.908 0.55 19.85 132 GLN B CA 1
ATOM 4068 C CA B GLN B 1 101 ? -20.073 -24.606 37.909 0.45 20.07 132 GLN B CA 1
ATOM 4069 C C . GLN B 1 101 ? -20.425 -23.624 39.021 1.00 17.78 132 GLN B C 1
ATOM 4070 O O . GLN B 1 101 ? -21.581 -23.587 39.458 1.00 18.72 132 GLN B O 1
ATOM 4097 N N . PRO B 1 102 ? -19.478 -22.826 39.502 1.00 15.60 133 PRO B N 1
ATOM 4098 C CA . PRO B 1 102 ? -19.797 -21.847 40.542 1.00 15.28 133 PRO B CA 1
ATOM 4099 C C . PRO B 1 102 ? -20.511 -20.647 39.953 1.00 15.27 133 PRO B C 1
ATOM 4100 O O . PRO B 1 102 ? -20.455 -20.419 38.736 1.00 16.74 133 PRO B O 1
ATOM 4111 N N . PRO B 1 103 ? -21.176 -19.852 40.784 1.00 15.23 134 PRO B N 1
ATOM 4112 C CA . PRO B 1 103 ? -21.650 -18.545 40.329 1.00 15.36 134 PRO B CA 1
ATOM 4113 C C . PRO B 1 103 ? -20.468 -17.639 40.019 1.00 14.93 134 PRO B C 1
ATOM 4114 O O . PRO B 1 103 ? -19.332 -17.900 40.413 1.00 16.55 134 PRO B O 1
ATOM 4125 N N . THR B 1 104 ? -20.751 -16.555 39.293 1.00 14.90 135 THR B N 1
ATOM 4126 C CA . THR B 1 104 ? -19.696 -15.653 38.847 1.00 15.00 135 THR B CA 1
ATOM 4127 C C . THR B 1 104 ? -19.222 -14.709 39.941 1.00 13.57 135 THR B C 1
ATOM 4128 O O . THR B 1 104 ? -18.232 -13.998 39.743 1.00 15.07 135 THR B O 1
ATOM 4141 N N . SER B 1 105 ? -19.904 -14.692 41.075 1.00 13.77 136 SER B N 1
ATOM 4142 C CA . SER B 1 105 ? -19.447 -14.021 42.277 1.00 14.31 136 SER B CA 1
ATOM 4143 C C . SER B 1 105 ? -19.578 -15.026 43.408 1.00 13.99 136 SER B C 1
ATOM 4144 O O . SER B 1 105 ? -20.626 -15.659 43.533 1.00 15.48 136 SER B O 1
ATOM 4154 N N . LEU B 1 106 ? -18.532 -15.181 44.215 1.00 13.92 137 LEU B N 1
ATOM 4155 C CA . LEU B 1 106 ? -18.488 -16.213 45.240 1.00 16.04 137 LEU B CA 1
ATOM 4156 C C . LEU B 1 106 ? -17.676 -15.688 46.412 1.00 14.58 137 LEU B C 1
ATOM 4157 O O . LEU B 1 106 ? -16.648 -15.038 46.214 1.00 15.51 137 LEU B O 1
ATOM 4174 N N . THR B 1 107 ? -18.133 -15.979 47.626 1.00 13.54 138 THR B N 1
ATOM 4175 C CA . THR B 1 107 ? -17.419 -15.591 48.832 1.00 13.97 138 THR B CA 1
ATOM 4176 C C . THR B 1 107 ? -17.156 -16.814 49.698 1.00 13.74 138 THR B C 1
ATOM 4177 O O . THR B 1 107 ? -18.072 -17.593 49.983 1.00 16.12 138 THR B O 1
ATOM 4190 N N . HIS B 1 108 ? -15.906 -16.969 50.119 1.00 12.25 139 HIS B N 1
ATOM 4191 C CA . HIS B 1 108 ? -15.506 -17.990 51.078 1.00 12.89 139 HIS B CA 1
ATOM 4192 C C . HIS B 1 108 ? -15.033 -17.306 52.348 1.00 13.61 139 HIS B C 1
ATOM 4193 O O . HIS B 1 108 ? -14.374 -16.276 52.298 1.00 16.07 139 HIS B O 1
ATOM 4209 N N . THR B 1 109 ? -15.351 -17.891 53.485 1.00 14.53 140 THR B N 1
ATOM 4210 C CA . THR B 1 109 ? -14.952 -17.330 54.765 1.00 15.06 140 THR B CA 1
ATOM 4211 C C . THR B 1 109 ? -13.872 -18.214 55.374 1.00 14.57 140 THR B C 1
ATOM 4212 O O . THR B 1 109 ? -14.103 -19.402 55.616 1.00 16.75 140 THR B O 1
ATOM 4225 N N . LEU B 1 110 ? -12.702 -17.640 55.614 1.00 13.84 141 LEU B N 1
ATOM 4226 C CA . LEU B 1 110 ? -11.630 -18.301 56.340 1.00 13.28 141 LEU B CA 1
ATOM 4227 C C . LEU B 1 110 ? -11.647 -17.813 57.777 1.00 13.75 141 LEU B C 1
ATOM 4228 O O . LEU B 1 110 ? -11.919 -16.637 58.044 1.00 15.25 141 LEU B O 1
ATOM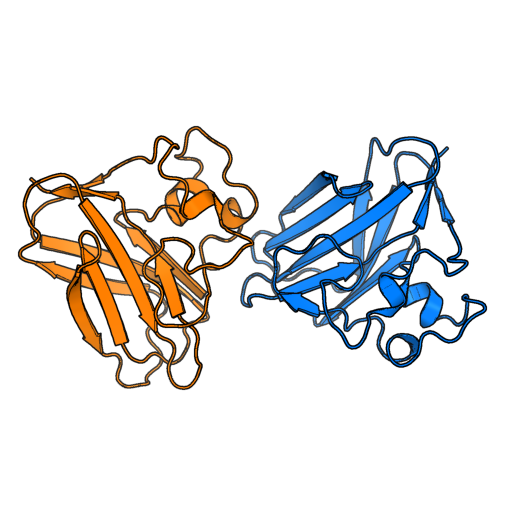 4245 N N . THR B 1 111 ? -11.332 -18.711 58.700 1.00 14.32 142 THR B N 1
ATOM 4246 C CA . THR B 1 111 ? -11.321 -18.368 60.111 1.00 14.82 142 THR B CA 1
ATOM 4247 C C . THR B 1 111 ? -10.022 -18.844 60.730 1.00 14.50 142 THR B C 1
ATOM 4248 O O . THR B 1 111 ? -9.290 -19.663 60.165 1.00 15.93 142 THR B O 1
ATOM 4261 N N . ASP B 1 112 ? -9.761 -18.324 61.928 1.00 15.70 143 ASP B N 1
ATOM 4262 C CA . ASP B 1 112 ? -8.634 -18.757 62.733 1.00 18.09 143 ASP B CA 1
ATOM 4263 C C . ASP B 1 112 ? -7.308 -18.525 62.019 1.00 17.41 143 ASP B C 1
ATOM 4264 O O . ASP B 1 112 ? -6.366 -19.303 62.135 1.00 18.99 143 ASP B O 1
ATOM 4274 N N . LEU B 1 113 ? -7.218 -17.440 61.281 1.00 16.38 144 LEU B N 1
ATOM 4275 C CA . LEU B 1 113 ? -5.958 -17.097 60.657 1.00 16.72 144 LEU B CA 1
ATOM 4276 C C . LEU B 1 113 ? -4.963 -16.638 61.715 1.00 18.13 144 LEU B C 1
ATOM 4277 O O . LEU B 1 113 ? -5.335 -15.925 62.653 1.00 18.25 144 LEU B O 1
ATOM 4294 N N . PRO B 1 114 ? -3.694 -17.010 61.581 1.00 19.75 145 PRO B N 1
ATOM 4295 C CA . PRO B 1 114 ? -2.709 -16.627 62.590 1.00 20.74 145 PRO B CA 1
ATOM 4296 C C . PRO B 1 114 ? -2.383 -15.142 62.531 1.00 21.24 145 PRO B C 1
ATOM 4297 O O . PRO B 1 114 ? -2.380 -14.525 61.470 1.00 20.37 145 PRO B O 1
ATOM 4308 N N . THR B 1 115 ? -2.100 -14.578 63.699 1.00 22.93 146 THR B N 1
ATOM 4309 C CA . THR B 1 115 ? -1.699 -13.181 63.823 1.00 24.43 146 THR B CA 1
ATOM 4310 C C . THR B 1 115 ? -0.435 -12.907 63.018 1.00 21.92 146 THR B C 1
ATOM 4311 O O . THR B 1 115 ? 0.458 -13.747 62.922 1.00 23.29 146 THR B O 1
ATOM 4324 N N . GLY B 1 116 ? -0.343 -11.701 62.474 1.00 19.84 147 GLY B N 1
ATOM 4325 C CA . GLY B 1 116 ? 0.878 -11.236 61.853 1.00 18.74 147 GLY B CA 1
ATOM 4326 C C . GLY B 1 116 ? 0.723 -11.037 60.353 1.00 16.81 147 GLY B C 1
ATOM 4327 O O . GLY B 1 116 ? -0.372 -11.095 59.786 1.00 17.05 147 GLY B O 1
ATOM 4332 N N . GLU B 1 117 ? 1.863 -10.781 59.717 1.00 16.77 148 GLU B N 1
ATOM 4333 C CA A GLU B 1 117 ? 1.903 -10.567 58.278 0.63 16.75 148 GLU B CA 1
ATOM 4334 C CA B GLU B 1 117 ? 1.916 -10.568 58.278 0.37 16.45 148 GLU B CA 1
ATOM 4335 C C . GLU B 1 117 ? 2.000 -11.912 57.576 1.00 14.76 148 GLU B C 1
ATOM 4336 O O . GLU B 1 117 ? 2.829 -12.753 57.939 1.00 17.01 148 GLU B O 1
ATOM 4359 N N . HIS B 1 118 ? 1.141 -12.116 56.575 1.00 12.48 149 HIS B N 1
ATOM 4360 C CA . HIS B 1 118 ? 1.072 -13.390 55.877 1.00 11.61 149 HIS B CA 1
ATOM 4361 C C . HIS B 1 118 ? 0.709 -13.168 54.428 1.00 11.54 149 HIS B C 1
ATOM 4362 O O . HIS B 1 118 ? 0.148 -12.139 54.058 1.00 12.84 149 HIS B O 1
ATOM 4380 N N . THR B 1 119 ? 1.017 -14.167 53.613 1.00 10.83 150 THR B N 1
ATOM 4381 C CA . THR B 1 119 ? 0.522 -14.228 52.247 1.00 10.49 150 THR B CA 1
ATOM 4382 C C . THR B 1 119 ? -0.425 -15.409 52.138 1.00 9.83 150 THR B C 1
ATOM 4383 O O . THR B 1 119 ? -0.045 -16.549 52.427 1.00 11.31 150 THR B O 1
ATOM 4396 N N . ILE B 1 120 ? -1.663 -15.132 51.767 1.00 9.21 151 ILE B N 1
ATOM 4397 C CA . ILE B 1 120 ? -2.635 -16.178 51.473 1.00 9.51 151 ILE B CA 1
ATOM 4398 C C . ILE B 1 120 ? -2.529 -16.502 49.990 1.00 8.58 151 ILE B C 1
ATOM 4399 O O . ILE B 1 120 ? -2.584 -15.596 49.156 1.00 10.68 151 ILE B O 1
ATOM 4416 N N . LEU B 1 121 ? -2.354 -17.775 49.654 1.00 8.60 152 LEU B N 1
ATOM 4417 C CA . LEU B 1 121 ? -2.435 -18.232 48.272 1.00 8.64 152 LEU B CA 1
ATOM 4418 C C . LEU B 1 121 ? -3.742 -18.984 48.107 1.00 8.85 152 LEU B C 1
ATOM 4419 O O . LEU B 1 121 ? -3.980 -19.979 48.790 1.00 10.70 152 LEU B O 1
ATOM 4436 N N . ALA B 1 122 ? -4.578 -18.502 47.194 1.00 8.13 153 ALA B N 1
ATOM 4437 C CA . ALA B 1 122 ? -5.808 -19.178 46.824 1.00 9.18 153 ALA B CA 1
ATOM 4438 C C . ALA B 1 122 ? -5.579 -19.873 45.495 1.00 9.08 153 ALA B C 1
ATOM 4439 O O . ALA B 1 122 ? -5.180 -19.232 44.515 1.00 11.55 153 ALA B O 1
ATOM 4447 N N . ARG B 1 123 ? -5.828 -21.170 45.480 1.00 8.81 154 ARG B N 1
ATOM 4448 C CA . ARG B 1 123 ? -5.639 -22.008 44.307 1.00 8.71 154 ARG B CA 1
ATOM 4449 C C . ARG B 1 123 ? -7.009 -22.561 43.922 1.00 8.81 154 ARG B C 1
ATOM 4450 O O . ARG B 1 123 ? -7.592 -23.370 44.657 1.00 10.38 154 ARG B O 1
ATOM 4477 N N . TRP B 1 124 ? -7.513 -22.097 42.779 1.00 8.13 155 TRP B N 1
ATOM 4478 C CA . TRP B 1 124 ? -8.804 -22.505 42.236 1.00 8.12 155 TRP B CA 1
ATOM 4479 C C . TRP B 1 124 ? -8.552 -23.625 41.239 1.00 8.16 155 TRP B C 1
ATOM 4480 O O . TRP B 1 124 ? -7.988 -23.392 40.172 1.00 9.19 155 TRP B O 1
ATOM 4503 N N . ASN B 1 125 ? -8.915 -24.847 41.610 1.00 7.87 156 ASN B N 1
ATOM 4504 C CA . ASN B 1 125 ? -8.686 -26.019 40.772 1.00 8.52 156 ASN B CA 1
ATOM 4505 C C . ASN B 1 125 ? -9.875 -26.271 39.853 1.00 9.63 156 ASN B C 1
ATOM 4506 O O . ASN B 1 125 ? -11.003 -26.412 40.316 1.00 11.52 156 ASN B O 1
ATOM 4520 N N . VAL B 1 126 ? -9.604 -26.355 38.569 1.00 10.16 157 VAL B N 1
ATOM 4521 C CA . VAL B 1 126 ? -10.631 -26.625 37.567 1.00 11.43 157 VAL B CA 1
ATOM 4522 C C . VAL B 1 126 ? -10.849 -28.131 37.465 1.00 12.31 157 VAL B C 1
ATOM 4523 O O . VAL B 1 126 ? -9.898 -28.915 37.421 1.00 13.79 157 VAL B O 1
ATOM 4537 N N . SER B 1 127 ? -12.103 -28.550 37.415 1.00 14.06 158 SER B N 1
ATOM 4538 C CA A SER B 1 127 ? -12.426 -29.968 37.394 0.70 16.49 158 SER B CA 1
ATOM 4539 C CA B SER B 1 127 ? -12.394 -29.975 37.402 0.30 17.02 158 SER B CA 1
ATOM 4540 C C . SER B 1 127 ? -12.068 -30.569 36.037 1.00 19.91 158 SER B C 1
ATOM 4541 O O . SER B 1 127 ? -12.278 -29.952 34.992 1.00 22.79 158 SER B O 1
ATOM 4556 N N . ASN B 1 128 ? -11.510 -31.768 36.043 1.00 26.39 159 ASN B N 1
ATOM 4557 C CA . ASN B 1 128 ? -11.246 -32.493 34.790 1.00 33.92 159 ASN B CA 1
ATOM 4558 C C . ASN B 1 128 ? -10.357 -31.733 33.788 1.00 34.87 159 ASN B C 1
ATOM 4559 O O . ASN B 1 128 ? -10.357 -32.052 32.591 1.00 36.39 159 ASN B O 1
ATOM 4573 N N . THR B 1 129 ? -9.610 -30.721 34.217 1.00 32.18 160 THR B N 1
ATOM 4574 C CA . THR B 1 129 ? -8.445 -30.255 33.478 1.00 30.59 160 THR B CA 1
ATOM 4575 C C . THR B 1 129 ? -7.295 -30.251 34.466 1.00 25.79 160 THR B C 1
ATOM 4576 O O . THR B 1 129 ? -7.501 -30.399 35.671 1.00 27.16 160 THR B O 1
ATOM 4589 N N . ASN B 1 130 ? -6.070 -30.089 33.975 1.00 21.83 161 ASN B N 1
ATOM 4590 C CA . ASN B 1 130 ? -4.925 -30.057 34.872 1.00 20.20 161 ASN B CA 1
ATOM 4591 C C . ASN B 1 130 ? -4.514 -28.644 35.241 1.00 16.44 161 ASN B C 1
ATOM 4592 O O . ASN B 1 130 ? -3.361 -28.436 35.618 1.00 17.87 161 ASN B O 1
ATOM 4606 N N . ASN B 1 131 ? -5.439 -27.689 35.185 1.00 14.08 162 ASN B N 1
ATOM 4607 C CA . ASN B 1 131 ? -5.125 -26.289 35.421 1.00 14.52 162 ASN B CA 1
ATOM 4608 C C . ASN B 1 131 ? -5.778 -25.751 36.683 1.00 10.53 162 ASN B C 1
ATOM 4609 O O . ASN B 1 131 ? -6.822 -26.224 37.147 1.00 11.01 162 ASN B O 1
ATOM 4623 N N . ALA B 1 132 ? -5.158 -24.699 37.201 1.00 10.08 163 ALA B N 1
ATOM 4624 C CA . ALA B 1 132 ? -5.659 -23.955 38.341 1.00 9.00 163 ALA B CA 1
ATOM 4625 C C . ALA B 1 132 ? -5.385 -22.472 38.121 1.00 8.44 163 ALA B C 1
ATOM 4626 O O . ALA B 1 132 ? -4.586 -22.091 37.268 1.00 9.42 163 ALA B O 1
ATOM 4634 N N . PHE B 1 133 ? -6.047 -21.647 38.925 1.00 7.83 164 PHE B N 1
ATOM 4635 C CA . PHE B 1 133 ? -5.821 -20.212 38.964 1.00 7.66 164 PHE B CA 1
ATOM 4636 C C . PHE B 1 133 ? -5.238 -19.832 40.316 1.00 8.01 164 PHE B C 1
ATOM 4637 O O . PHE B 1 133 ? -5.629 -20.381 41.345 1.00 11.04 164 PHE B O 1
ATOM 4655 N N . TYR B 1 134 ? -4.286 -18.906 40.292 1.00 7.18 165 TYR B N 1
ATOM 4656 C CA . TYR B 1 134 ? -3.415 -18.620 41.420 1.00 7.39 165 TYR B CA 1
ATOM 4657 C C . TYR B 1 134 ? -3.566 -17.160 41.820 1.00 6.93 165 TYR B C 1
ATOM 4658 O O . TYR B 1 134 ? -3.328 -16.260 41.015 1.00 8.37 165 TYR B O 1
ATOM 4678 N N . ASN B 1 135 ? -3.942 -16.923 43.077 1.00 7.74 166 ASN B N 1
ATOM 4679 C CA . ASN B 1 135 ? -4.155 -15.576 43.598 1.00 7.73 166 ASN B CA 1
ATOM 4680 C C . ASN B 1 135 ? -3.474 -15.447 44.952 1.00 8.17 166 ASN B C 1
ATOM 4681 O O . ASN B 1 135 ? -3.872 -16.119 45.907 1.00 10.11 166 ASN B O 1
ATOM 4695 N N . CYS B 1 136 ? -2.503 -14.549 45.056 1.00 7.80 167 CYS B N 1
ATOM 4696 C CA . CYS B 1 136 ? -1.895 -14.203 46.333 1.00 8.12 167 CYS B CA 1
ATOM 4697 C C . CYS B 1 136 ? -2.491 -12.930 46.887 1.00 7.95 167 CYS B C 1
ATOM 4698 O O . CYS B 1 136 ? -2.661 -11.939 46.177 1.00 9.09 167 CYS B O 1
ATOM 4706 N N . MET B 1 137 ? -2.739 -12.955 48.195 1.00 8.52 168 MET B N 1
ATOM 4707 C CA A MET B 1 137 ? -3.235 -11.800 48.946 0.67 7.95 168 MET B CA 1
ATOM 4708 C CA B MET B 1 137 ? -3.202 -11.784 48.923 0.33 12.12 168 MET B CA 1
ATOM 4709 C C . MET B 1 137 ? -2.275 -11.565 50.101 1.00 9.67 168 MET B C 1
ATOM 4710 O O . MET B 1 137 ? -2.118 -12.443 50.957 1.00 11.32 168 MET B O 1
ATOM 4736 N N . ASP B 1 138 ? -1.678 -10.385 50.149 1.00 9.53 169 ASP B N 1
ATOM 4737 C CA . ASP B 1 138 ? -0.790 -10.000 51.237 1.00 10.09 169 ASP B CA 1
ATOM 4738 C C . ASP B 1 138 ? -1.607 -9.288 52.295 1.00 10.34 169 ASP B C 1
ATOM 4739 O O . ASP B 1 138 ? -2.247 -8.269 52.018 1.00 11.77 169 ASP B O 1
ATOM 4749 N N . VAL B 1 139 ? -1.590 -9.833 53.509 1.00 10.23 170 VAL B N 1
ATOM 4750 C CA . VAL B 1 139 ? -2.461 -9.382 54.575 1.00 11.34 170 VAL B CA 1
ATOM 4751 C C . VAL B 1 139 ? -1.675 -9.227 55.867 1.00 12.47 170 VAL B C 1
ATOM 4752 O O . VAL B 1 139 ? -0.596 -9.792 56.056 1.00 13.73 170 VAL B O 1
ATOM 4766 N N . VAL B 1 140 ? -2.252 -8.444 56.763 1.00 12.98 171 VAL B N 1
ATOM 4767 C CA . VAL B 1 140 ? -1.788 -8.329 58.140 1.00 14.56 171 VAL B CA 1
ATOM 4768 C C . VAL B 1 140 ? -2.985 -8.654 59.009 1.00 15.31 171 VAL B C 1
ATOM 4769 O O . VAL B 1 140 ? -3.998 -7.953 58.958 1.00 16.04 171 VAL B O 1
ATOM 4783 N N . VAL B 1 141 ? -2.874 -9.723 59.787 1.00 16.45 172 VAL B N 1
ATOM 4784 C CA . VAL B 1 141 ? -3.952 -10.192 60.648 1.00 18.54 172 VAL B CA 1
ATOM 4785 C C . VAL B 1 141 ? -3.723 -9.627 62.040 1.00 22.80 172 VAL B C 1
ATOM 4786 O O . VAL B 1 141 ? -2.647 -9.799 62.628 1.00 22.14 172 VAL B O 1
ATOM 4800 N N . SER B 1 142 ? -4.730 -8.955 62.564 1.00 27.55 173 SER B N 1
ATOM 4801 C CA . SER B 1 142 ? -4.652 -8.432 63.920 1.00 33.90 173 SER B CA 1
ATOM 4802 C C . SER B 1 142 ? -5.911 -8.822 64.672 1.00 36.61 173 SER B C 1
ATOM 4803 O O . SER B 1 142 ? -6.935 -9.102 64.046 1.00 37.03 173 SER B O 1
#

Sequence (284 aa):
HGWVTDDPPSRQALCASSGEETSFDDCGQQISYEPQSVEAPKGATTCSGGNEAFAILDDNSKPWPTTEIASTVDLTWKLTAPHNTSTWEYFVDGQLHQTFDQKGQQPPTSLTHTLTDLPTGEEHTILARWNVSNTNNAFYNCMMDVVVSHGWVTDDPPSRQALCASSGEETSFDCGQISYEPQSVEEAPKGATTCSGGNEEAFAILDDNSKPWPTTEIASTVDLTWKLTAPHNTSSTWEYFVDGQLHQTFDQKGQQQPPTSLTHTLTDLPTGEEHTILARWNVSSNTNNAFYNCMMDVVVS

Radius of gyration: 21.25 Å; Cα contacts (8 Å, |Δi|>4): 748; chains: 2; bounding box: 39×39×67 Å

Solvent-accessible surface area: 12385 Å² total; per-residue (Å²): 58,1,33,0,49,79,3,31,0,10,1,8,17,7,42,79,64,112,21,101,36,125,9,33,96,1,28,191,48,11,46,14,1,54,6,83,4,23,23,76,66,16,1,7,53,36,160,61,6,57,39,0,54,46,114,98,66,92,24,48,78,39,149,21,54,46,72,21,80,0,36,1,108,6,76,35,37,60,57,0,0,0,1,11,0,14,15,75,37,125,100,58,46,49,55,55,37,153,31,110,121,3,74,72,82,20,70,14,60,0,63,117,6,56,98,30,145,35,38,0,7,0,18,0,0,4,8,60,54,28,41,0,1,0,0,3,0,16,1,45,4,122,2,1,32,0,38,81,10,38,0,11,1,8,18,7,42,81,61,115,19,103,32,129,10,35,17,1,30,93,0,12,16,0,1,30,5,83,69,58,24,83,64,15,1,6,60,12,137,22,1,60,39,0,55,44,117,101,66,90,25,45,63,41,146,20,58,50,70,16,82,0,36,1,109,6,69,21,39,60,64,0,31,37,2,34,0,18,14,83,46,135,94,60,82,52,54,86,41,164,25,112,118,6,77,78,76,28,68,15,61,1,75,121,9,62,114,25,125,27,40,0,9,0,26,0,11,10,20,155,65,104,49,0,2,0,0,2,0,14,1,48,5,122

B-factor: mean 17.15, std 8.76, range [6.54, 73.04]